Protein AF-A0A433C822-F1 (afdb_monomer_lite)

Structure (mmCIF, N/CA/C/O backbone):
data_AF-A0A433C822-F1
#
_entry.id   AF-A0A433C822-F1
#
loop_
_atom_site.group_PDB
_atom_site.id
_atom_site.type_symbol
_atom_site.label_atom_id
_atom_site.label_alt_id
_atom_site.label_comp_id
_atom_site.label_asym_id
_atom_site.label_entity_id
_atom_site.label_seq_id
_atom_site.pdbx_PDB_ins_code
_atom_site.Cartn_x
_atom_site.Cartn_y
_atom_site.Cartn_z
_atom_site.occupancy
_atom_site.B_iso_or_equiv
_atom_site.auth_seq_id
_atom_site.auth_comp_id
_atom_site.auth_asym_id
_atom_site.auth_atom_id
_atom_site.pdbx_PDB_model_num
ATOM 1 N N . MET A 1 1 ? 15.079 9.125 -37.299 1.00 33.25 1 MET A N 1
ATOM 2 C CA . MET A 1 1 ? 15.783 10.329 -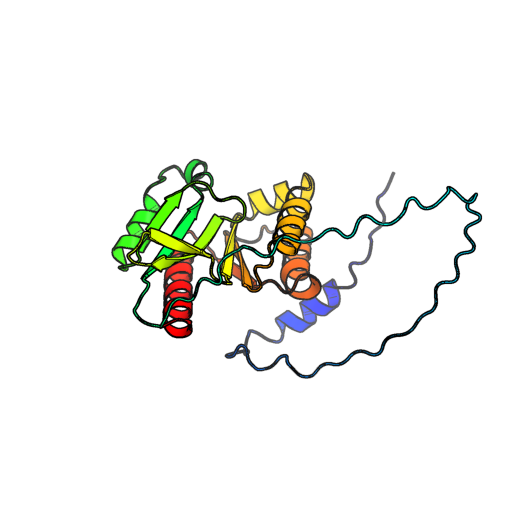36.799 1.00 33.25 1 MET A CA 1
ATOM 3 C C . MET A 1 1 ? 16.019 10.137 -35.309 1.00 33.25 1 MET A C 1
ATOM 5 O O . MET A 1 1 ? 15.069 9.854 -34.595 1.00 33.25 1 MET A O 1
ATOM 9 N N . GLY A 1 2 ? 17.289 10.097 -34.898 1.00 34.12 2 GLY A N 1
ATOM 10 C CA . GLY A 1 2 ? 17.740 9.472 -33.653 1.00 34.12 2 GLY A CA 1
ATOM 11 C C . GLY A 1 2 ? 17.438 10.249 -32.372 1.00 34.12 2 GLY A C 1
ATOM 12 O O . GLY A 1 2 ? 17.672 11.452 -32.289 1.00 34.12 2 GLY A O 1
ATOM 13 N N . TRP A 1 3 ? 17.007 9.518 -31.345 1.00 30.55 3 TRP A N 1
ATOM 14 C CA . TRP A 1 3 ? 17.042 9.976 -29.963 1.00 30.55 3 TRP A CA 1
ATOM 15 C C . TRP A 1 3 ? 18.468 9.806 -29.437 1.00 30.55 3 TRP A C 1
ATOM 17 O O . TRP A 1 3 ? 18.956 8.695 -29.242 1.00 30.55 3 TRP A O 1
ATOM 27 N N . ARG A 1 4 ? 19.168 10.934 -29.286 1.00 37.69 4 ARG A N 1
ATOM 28 C CA . ARG A 1 4 ? 20.487 11.018 -28.653 1.00 37.69 4 ARG A CA 1
ATOM 29 C C . ARG A 1 4 ? 20.417 10.460 -27.231 1.00 37.69 4 ARG A C 1
ATOM 31 O O . ARG A 1 4 ? 19.564 10.880 -26.454 1.00 37.69 4 ARG A O 1
ATOM 38 N N . ASN A 1 5 ? 21.374 9.588 -26.911 1.00 42.38 5 ASN A N 1
ATOM 39 C CA . ASN A 1 5 ? 21.763 9.174 -25.564 1.00 42.38 5 ASN A CA 1
ATOM 40 C C . ASN A 1 5 ? 21.785 10.377 -24.607 1.00 42.38 5 ASN A C 1
ATOM 42 O O . ASN A 1 5 ? 22.762 11.126 -24.568 1.00 42.38 5 ASN A O 1
ATOM 46 N N . GLN A 1 6 ? 20.720 10.557 -23.827 1.00 41.91 6 GLN A N 1
ATOM 47 C CA . GLN A 1 6 ? 20.775 11.390 -22.635 1.00 41.91 6 GLN A CA 1
ATOM 48 C C . GLN A 1 6 ? 21.463 10.554 -21.561 1.00 41.91 6 GLN A C 1
ATOM 50 O O . GLN A 1 6 ? 20.943 9.540 -21.100 1.00 41.91 6 GLN A O 1
ATOM 55 N N . HIS A 1 7 ? 22.695 10.937 -21.242 1.00 41.31 7 HIS A N 1
ATOM 56 C CA . HIS A 1 7 ? 23.472 10.337 -20.172 1.00 41.31 7 HIS A CA 1
ATOM 57 C C . HIS A 1 7 ? 22.702 10.556 -18.866 1.00 41.31 7 HIS A C 1
ATOM 59 O O . HIS A 1 7 ? 22.593 11.690 -18.406 1.00 41.31 7 HIS A O 1
ATOM 65 N N . ASN A 1 8 ? 22.104 9.497 -18.315 1.00 47.59 8 ASN A N 1
ATOM 66 C CA . ASN A 1 8 ? 21.356 9.577 -17.067 1.00 47.59 8 ASN A CA 1
ATOM 67 C C . ASN A 1 8 ? 22.357 9.876 -15.928 1.00 47.59 8 ASN A C 1
ATOM 69 O O . ASN A 1 8 ? 23.169 9.002 -15.598 1.00 47.59 8 ASN A O 1
ATOM 73 N N . PRO A 1 9 ? 22.327 11.078 -15.320 1.00 43.00 9 PRO A N 1
ATOM 74 C CA . PRO A 1 9 ? 23.318 11.493 -14.326 1.00 43.00 9 PRO A CA 1
ATOM 75 C C . PRO A 1 9 ? 23.271 10.644 -13.043 1.00 43.00 9 PRO A C 1
ATOM 77 O O . PRO A 1 9 ? 24.224 10.657 -12.264 1.00 43.00 9 PRO A O 1
ATOM 80 N N . TYR A 1 10 ? 22.216 9.845 -12.850 1.00 41.62 10 TYR A N 1
ATOM 81 C CA . TYR A 1 10 ? 22.017 8.992 -11.680 1.00 41.62 10 TYR A CA 1
ATOM 82 C C . TYR A 1 10 ? 22.595 7.572 -11.837 1.00 41.62 10 TYR A C 1
ATOM 84 O O . TYR A 1 10 ? 22.777 6.872 -10.841 1.00 41.62 10 TYR A O 1
ATOM 92 N N . GLN A 1 11 ? 22.996 7.144 -13.046 1.00 44.06 11 GLN A N 1
ATOM 93 C CA . GLN A 1 11 ? 23.616 5.819 -13.256 1.00 44.06 11 GLN A CA 1
ATOM 94 C C . GLN A 1 11 ? 24.931 5.642 -12.480 1.00 44.06 11 GLN A C 1
ATOM 96 O O . GLN A 1 11 ? 25.276 4.539 -12.049 1.00 44.06 11 GLN A O 1
ATOM 101 N N . LYS A 1 12 ? 25.675 6.735 -12.283 1.00 38.84 12 LYS A N 1
ATOM 102 C CA . LYS A 1 12 ? 26.936 6.727 -11.532 1.00 38.84 12 LYS A CA 1
ATOM 103 C C . LYS A 1 12 ? 26.697 6.616 -10.021 1.00 38.84 12 LYS A C 1
ATOM 105 O O . LYS A 1 12 ? 27.479 5.955 -9.343 1.00 38.84 12 LYS A O 1
ATOM 110 N N . ALA A 1 13 ? 25.596 7.188 -9.524 1.00 44.12 13 ALA A N 1
ATOM 111 C CA . ALA A 1 13 ? 25.164 7.049 -8.134 1.00 44.12 13 ALA A CA 1
ATOM 112 C C . ALA A 1 13 ? 24.744 5.602 -7.819 1.00 44.12 13 ALA A C 1
ATOM 114 O O . ALA A 1 13 ? 25.138 5.059 -6.789 1.00 44.12 13 ALA A O 1
ATOM 115 N N . TYR A 1 14 ? 24.065 4.928 -8.755 1.00 42.00 14 TYR A N 1
ATOM 116 C CA . TYR A 1 14 ? 23.639 3.532 -8.598 1.00 42.00 14 TYR A CA 1
ATOM 117 C C . TYR A 1 14 ? 24.810 2.547 -8.410 1.00 42.00 14 TYR A C 1
ATOM 119 O O . TYR A 1 14 ? 24.798 1.728 -7.492 1.00 42.00 14 TYR A O 1
ATOM 127 N N . LYS A 1 15 ? 25.887 2.669 -9.206 1.00 43.31 15 LYS A N 1
ATOM 128 C CA . LYS A 1 15 ? 27.106 1.849 -9.019 1.00 43.31 15 LYS A CA 1
ATOM 129 C C . LYS A 1 15 ? 27.814 2.108 -7.681 1.00 43.31 15 LYS A C 1
ATOM 131 O O . LYS A 1 15 ? 28.556 1.246 -7.217 1.00 43.31 15 LYS A O 1
ATOM 136 N N . GLY A 1 16 ? 27.615 3.286 -7.086 1.00 41.12 16 GLY A N 1
ATOM 137 C CA . GLY A 1 16 ? 28.103 3.615 -5.746 1.00 41.12 16 GLY A CA 1
ATOM 138 C C . GLY A 1 16 ? 27.258 2.983 -4.638 1.00 41.12 16 GLY A C 1
ATOM 139 O O . GLY A 1 16 ? 27.814 2.497 -3.661 1.00 41.12 16 GLY A O 1
ATOM 140 N N . LEU A 1 17 ? 25.936 2.924 -4.822 1.00 40.56 17 LEU A N 1
ATOM 141 C CA . LEU A 1 17 ? 24.980 2.374 -3.854 1.00 40.56 17 LEU A CA 1
ATOM 142 C C . LEU A 1 17 ? 24.996 0.839 -3.792 1.00 40.56 17 LEU A C 1
ATOM 144 O O . LEU A 1 17 ? 24.860 0.279 -2.712 1.00 40.56 17 LEU A O 1
ATOM 148 N N . LEU A 1 18 ? 25.291 0.152 -4.902 1.00 40.69 18 LEU A N 1
ATOM 149 C CA . LEU A 1 18 ? 25.533 -1.303 -4.912 1.00 40.69 18 LEU A CA 1
ATOM 150 C C . LEU A 1 18 ? 26.725 -1.744 -4.035 1.00 40.69 18 LEU A C 1
ATOM 152 O O . LEU A 1 18 ? 26.861 -2.931 -3.751 1.00 40.69 18 LEU A O 1
ATOM 156 N N . LYS A 1 19 ? 27.592 -0.814 -3.604 1.00 34.72 19 LYS A N 1
ATOM 157 C CA . LYS A 1 19 ? 28.696 -1.097 -2.668 1.00 34.72 19 LYS A CA 1
ATOM 158 C C . LYS A 1 19 ? 28.286 -1.045 -1.192 1.00 34.72 19 LYS A C 1
ATOM 160 O O . LYS A 1 19 ? 29.086 -1.440 -0.350 1.00 34.72 19 LYS A O 1
ATOM 165 N N . TYR A 1 20 ? 27.075 -0.584 -0.882 1.00 33.91 20 TYR A N 1
ATOM 166 C CA . TYR A 1 20 ? 26.555 -0.487 0.480 1.00 33.91 20 TYR A CA 1
ATOM 167 C C . TYR A 1 20 ? 25.206 -1.207 0.564 1.00 33.91 20 TYR A C 1
ATOM 169 O O . TYR A 1 20 ? 24.159 -0.566 0.469 1.00 33.91 20 TYR A O 1
ATOM 177 N N . PRO A 1 21 ? 25.198 -2.542 0.720 1.00 33.56 21 PRO A N 1
ATOM 178 C CA . PRO A 1 21 ? 23.972 -3.237 1.075 1.00 33.56 21 PRO A CA 1
ATOM 179 C C . PRO A 1 21 ? 23.516 -2.735 2.453 1.00 33.56 21 PRO A C 1
ATOM 181 O O . PRO A 1 21 ? 24.250 -2.851 3.429 1.00 33.56 21 PRO A O 1
ATOM 184 N N . ASN A 1 22 ? 22.335 -2.113 2.474 1.00 45.12 22 ASN A N 1
ATOM 185 C CA . ASN A 1 22 ? 21.469 -1.796 3.613 1.00 45.12 22 ASN A CA 1
ATOM 186 C C . ASN A 1 22 ? 22.084 -1.922 5.016 1.00 45.12 22 ASN A C 1
ATOM 188 O O . ASN A 1 22 ? 22.213 -3.019 5.553 1.00 45.12 22 ASN A O 1
ATOM 192 N N . ASN A 1 23 ? 22.308 -0.782 5.670 1.00 35.66 23 ASN A N 1
ATOM 193 C CA . ASN A 1 23 ? 22.295 -0.732 7.129 1.00 35.66 23 ASN A CA 1
ATOM 194 C C . ASN A 1 23 ? 21.714 0.613 7.585 1.00 35.66 23 ASN A C 1
ATOM 196 O O . ASN A 1 23 ? 22.442 1.539 7.928 1.00 35.66 23 ASN A O 1
ATOM 200 N N . ILE A 1 24 ? 20.389 0.740 7.508 1.00 40.62 24 ILE A N 1
ATOM 201 C CA . ILE A 1 24 ? 19.650 1.861 8.098 1.00 40.62 24 ILE A CA 1
ATOM 202 C C . ILE A 1 24 ? 18.499 1.233 8.886 1.00 40.62 24 ILE A C 1
ATOM 204 O O . ILE A 1 24 ? 17.457 0.900 8.332 1.00 40.62 24 ILE A O 1
ATOM 208 N N . ASN A 1 25 ? 18.743 0.968 10.171 1.00 33.84 25 ASN A N 1
ATOM 209 C CA . ASN A 1 25 ? 17.845 0.219 11.062 1.00 33.84 25 ASN A CA 1
ATOM 210 C C . ASN A 1 25 ? 16.882 1.123 11.860 1.00 33.84 25 ASN A C 1
ATOM 212 O O . ASN A 1 25 ? 16.367 0.698 12.891 1.00 33.84 25 ASN A O 1
ATOM 216 N N . SER A 1 26 ? 16.649 2.376 11.451 1.00 39.03 26 SER A N 1
ATOM 217 C CA . SER A 1 26 ? 15.787 3.299 12.204 1.00 39.03 26 SER A CA 1
ATOM 218 C C . SER A 1 26 ? 15.364 4.529 11.392 1.00 39.03 26 SER A C 1
ATOM 220 O O . SER A 1 26 ? 16.169 5.119 10.676 1.00 39.03 26 SER A O 1
ATOM 222 N N . LEU A 1 27 ? 14.107 4.954 11.566 1.00 39.94 27 LEU A N 1
ATOM 223 C CA . LEU A 1 27 ? 13.483 6.151 10.972 1.00 39.94 27 LEU A CA 1
ATOM 224 C C . LEU A 1 27 ? 14.052 7.492 11.494 1.00 39.94 27 LEU A C 1
ATOM 226 O O . LEU A 1 27 ? 13.625 8.556 11.047 1.00 39.94 27 LEU A O 1
ATOM 230 N N . ASN A 1 28 ? 15.002 7.478 12.434 1.00 36.88 28 ASN A N 1
ATOM 231 C CA . ASN A 1 28 ? 15.431 8.687 13.149 1.00 36.88 28 ASN A CA 1
ATOM 232 C C . ASN A 1 28 ? 16.630 9.443 12.537 1.00 36.88 28 ASN A C 1
ATOM 234 O O . ASN A 1 28 ? 16.898 10.567 12.961 1.00 36.88 28 ASN A O 1
ATOM 238 N N . ASP A 1 29 ? 17.317 8.910 11.523 1.00 36.47 29 ASP A N 1
ATOM 239 C CA . ASP A 1 29 ? 18.647 9.420 11.130 1.00 36.47 29 ASP A CA 1
ATOM 240 C C . ASP A 1 29 ? 18.664 10.546 10.068 1.00 36.47 29 ASP A C 1
ATOM 242 O O . ASP A 1 29 ? 19.733 11.002 9.666 1.00 36.47 29 ASP A O 1
ATOM 246 N N . VAL A 1 30 ? 17.514 11.064 9.613 1.00 41.91 30 VAL A N 1
ATOM 247 C CA . VAL A 1 30 ? 17.455 11.996 8.453 1.00 41.91 30 VAL A CA 1
ATOM 248 C C . VAL A 1 30 ? 17.313 13.483 8.841 1.00 41.91 30 VAL A C 1
ATOM 250 O O . VAL A 1 30 ? 17.251 14.357 7.980 1.00 41.91 30 VAL A O 1
ATOM 253 N N . LYS A 1 31 ? 17.297 13.839 10.131 1.00 35.06 31 LYS A N 1
ATOM 254 C CA . LYS A 1 31 ? 16.922 15.207 10.554 1.00 35.06 31 LYS A CA 1
ATOM 255 C C . LYS A 1 31 ? 17.959 16.323 10.324 1.00 35.06 31 LYS A C 1
ATOM 257 O O . LYS A 1 31 ? 17.622 17.472 10.576 1.00 35.06 31 LYS A O 1
ATOM 262 N N . ASN A 1 32 ? 19.165 16.056 9.811 1.00 32.50 32 ASN A N 1
ATOM 263 C CA . ASN A 1 32 ? 20.237 17.068 9.769 1.00 32.50 32 ASN A CA 1
ATOM 264 C C . ASN A 1 32 ? 20.918 17.241 8.399 1.00 32.50 32 ASN A C 1
ATOM 266 O O . ASN A 1 32 ? 22.134 17.087 8.291 1.00 32.50 32 ASN A O 1
ATOM 270 N N . VAL A 1 33 ? 20.174 17.622 7.354 1.00 32.09 33 VAL A N 1
ATOM 271 C CA . VAL A 1 33 ? 20.788 18.168 6.126 1.00 32.09 33 VAL A CA 1
ATOM 272 C C . VAL A 1 33 ? 20.042 19.420 5.664 1.00 32.09 33 VAL A C 1
ATOM 274 O O . VAL A 1 33 ? 18.974 19.346 5.061 1.00 32.09 33 VAL A O 1
ATOM 277 N N . THR A 1 34 ? 20.630 20.585 5.934 1.00 31.17 34 THR A N 1
ATOM 278 C CA . THR A 1 34 ? 20.170 21.892 5.443 1.00 31.17 34 THR A CA 1
ATOM 279 C C . THR A 1 34 ? 20.858 22.205 4.114 1.00 31.17 34 THR A C 1
ATOM 281 O O . THR A 1 34 ? 22.083 22.137 4.032 1.00 31.17 34 THR A O 1
ATOM 284 N N . VAL A 1 35 ? 20.100 22.593 3.084 1.00 34.03 35 VAL A N 1
ATOM 285 C CA . VAL A 1 35 ? 20.646 23.123 1.818 1.00 34.03 35 VAL A CA 1
ATOM 286 C C . VAL A 1 35 ? 20.279 24.602 1.640 1.00 34.03 35 VAL A C 1
ATOM 288 O O . VAL A 1 35 ? 19.131 24.973 1.884 1.00 34.03 35 VAL A O 1
ATOM 291 N N . PRO A 1 36 ? 21.231 25.461 1.227 1.00 28.55 36 PRO A N 1
ATOM 292 C CA . PRO A 1 36 ? 21.026 26.901 1.131 1.00 28.55 36 PRO A CA 1
ATOM 293 C C . PRO A 1 36 ? 20.273 27.294 -0.147 1.00 28.55 36 PRO A C 1
ATOM 295 O O . PRO A 1 36 ? 20.563 26.817 -1.244 1.00 28.55 36 PRO A O 1
ATOM 298 N N . SER A 1 37 ? 19.327 28.219 -0.002 1.00 34.06 37 SER A N 1
ATOM 299 C CA . SER A 1 37 ? 18.586 28.850 -1.094 1.00 34.06 37 SER A CA 1
ATOM 300 C C . SER A 1 37 ? 19.383 29.997 -1.718 1.00 34.06 37 SER A C 1
ATOM 302 O O . SER A 1 37 ? 19.786 30.904 -0.993 1.00 34.06 37 SER A O 1
ATOM 304 N N . THR A 1 38 ? 19.546 30.022 -3.043 1.00 33.00 38 THR A N 1
ATOM 305 C CA . THR A 1 38 ? 19.503 31.254 -3.866 1.00 33.00 38 THR A CA 1
ATOM 306 C C . THR A 1 38 ? 19.711 30.935 -5.344 1.00 33.00 38 THR A C 1
ATOM 308 O O . THR A 1 38 ? 20.713 30.330 -5.692 1.00 33.00 38 THR A O 1
ATOM 311 N N . LEU A 1 39 ? 18.812 31.419 -6.210 1.00 27.80 39 LEU A N 1
ATOM 312 C CA . LEU A 1 39 ? 19.132 32.132 -7.458 1.00 27.80 39 LEU A CA 1
ATOM 313 C C . LEU A 1 39 ? 17.896 32.966 -7.882 1.00 27.80 39 LEU A C 1
ATOM 315 O O . LEU A 1 39 ? 16.773 32.472 -7.767 1.00 27.80 39 LEU A O 1
ATOM 319 N N . PRO A 1 40 ? 18.058 34.221 -8.351 1.00 33.72 40 PRO A N 1
ATOM 320 C CA . PRO A 1 40 ? 16.942 35.118 -8.645 1.00 33.72 40 PRO A CA 1
ATOM 321 C C . PRO A 1 40 ? 16.450 34.960 -10.091 1.00 33.72 40 PRO A C 1
ATOM 323 O O . PRO A 1 40 ? 17.245 34.921 -11.029 1.00 33.72 40 PRO A O 1
ATOM 326 N N . ILE A 1 41 ? 15.130 34.945 -10.296 1.00 32.78 41 ILE A N 1
ATOM 327 C CA . ILE A 1 41 ? 14.517 34.992 -11.631 1.00 32.78 41 ILE A CA 1
ATOM 328 C C . ILE A 1 41 ? 13.765 36.319 -11.770 1.00 32.78 41 ILE A C 1
ATOM 330 O O . ILE A 1 41 ? 12.674 36.485 -11.235 1.00 32.78 41 ILE A O 1
ATOM 334 N N . GLN A 1 42 ? 14.333 37.265 -12.523 1.00 35.03 42 GLN A N 1
ATOM 335 C CA . GLN A 1 42 ? 13.587 38.417 -13.035 1.00 35.03 42 GLN A CA 1
ATOM 336 C C . GLN A 1 42 ? 12.907 38.035 -14.353 1.00 35.03 42 GLN A C 1
ATOM 338 O O . GLN A 1 42 ? 13.567 37.829 -15.372 1.00 35.03 42 GLN A O 1
ATOM 343 N N . ARG A 1 43 ? 11.572 37.997 -14.361 1.00 33.16 43 ARG A N 1
ATOM 344 C CA . ARG A 1 43 ? 10.767 38.008 -15.588 1.00 33.16 43 ARG A CA 1
ATOM 345 C C . ARG A 1 43 ? 9.935 39.283 -15.623 1.00 33.16 43 ARG A C 1
ATOM 347 O O . ARG A 1 43 ? 9.084 39.503 -14.772 1.00 33.16 43 ARG A O 1
ATOM 354 N N . LYS A 1 44 ? 10.179 40.123 -16.631 1.00 37.91 44 LYS A N 1
ATOM 355 C CA . LYS A 1 44 ? 9.294 41.239 -16.981 1.00 37.91 44 LYS A CA 1
ATOM 356 C C . LYS A 1 44 ? 8.068 40.670 -17.698 1.00 37.91 44 LYS A C 1
ATOM 358 O O . LYS A 1 44 ? 8.189 40.225 -18.837 1.00 37.91 44 LYS A O 1
ATOM 363 N N . SER A 1 45 ? 6.902 40.710 -17.062 1.00 37.78 45 SER A N 1
ATOM 364 C CA . SER A 1 45 ? 5.612 40.444 -17.707 1.00 37.78 45 SER A CA 1
ATOM 365 C C . SER A 1 45 ? 4.773 41.716 -17.732 1.00 37.78 45 SER A C 1
ATOM 367 O O . SER A 1 45 ? 4.488 42.327 -16.708 1.00 37.78 45 SER A O 1
ATOM 369 N N . ARG A 1 46 ? 4.402 42.124 -18.943 1.00 41.91 46 ARG A N 1
ATOM 370 C CA . ARG A 1 46 ? 3.549 43.272 -19.237 1.00 41.91 46 ARG A CA 1
ATOM 371 C C . ARG A 1 46 ? 2.103 42.769 -19.238 1.00 41.91 46 ARG A C 1
ATOM 373 O O . ARG A 1 46 ? 1.676 42.179 -20.225 1.00 41.91 46 ARG A O 1
ATOM 380 N N . THR A 1 47 ? 1.366 42.959 -18.147 1.00 37.91 47 THR A N 1
ATOM 381 C CA . THR A 1 47 ? -0.052 42.571 -18.041 1.00 37.91 47 THR A CA 1
ATOM 382 C C . THR A 1 47 ? -0.935 43.805 -17.898 1.00 37.91 47 THR A C 1
ATOM 384 O O . THR A 1 47 ? -0.672 44.692 -17.091 1.00 37.91 47 THR A O 1
ATOM 387 N N . LYS A 1 48 ? -1.973 43.881 -18.738 1.00 41.81 48 LYS A N 1
ATOM 388 C CA . LYS A 1 48 ? -3.022 44.904 -18.670 1.00 41.81 48 LYS A CA 1
ATOM 389 C C . LYS A 1 48 ? -3.793 44.711 -17.361 1.00 41.81 48 LYS A C 1
ATOM 391 O O . LYS A 1 48 ? -4.145 43.582 -17.031 1.00 41.81 48 LYS A O 1
ATOM 396 N N . HIS A 1 49 ? -4.025 45.796 -16.629 1.00 40.25 49 HIS A N 1
ATOM 397 C CA . HIS A 1 49 ? -4.721 45.779 -15.345 1.00 40.25 49 HIS A CA 1
ATOM 398 C C . HIS A 1 49 ? -6.184 45.367 -15.567 1.00 40.25 49 HIS A C 1
ATOM 400 O O . HIS A 1 49 ? -6.972 46.132 -16.120 1.00 40.25 49 HIS A O 1
ATOM 406 N N . VAL A 1 50 ? -6.538 44.145 -15.174 1.00 44.69 50 VAL A N 1
ATOM 407 C CA . VAL A 1 50 ? -7.936 43.764 -14.940 1.00 44.69 50 VAL A CA 1
ATOM 408 C C . VAL A 1 50 ? -8.284 44.269 -13.534 1.00 44.69 50 VAL A C 1
ATOM 410 O O . VAL A 1 50 ? -7.431 44.154 -12.646 1.00 44.69 50 VAL A O 1
ATOM 413 N N . PRO A 1 51 ? -9.456 44.887 -13.305 1.00 43.41 51 PRO A N 1
ATOM 414 C CA . PRO A 1 51 ? -9.881 45.258 -11.961 1.00 43.41 51 PRO A CA 1
ATOM 415 C C . PRO A 1 51 ? -9.939 44.002 -11.092 1.00 43.41 51 PRO A C 1
ATOM 417 O O . PRO A 1 51 ? -10.650 43.051 -11.416 1.00 43.41 51 PRO A O 1
ATOM 420 N N . ILE A 1 52 ? -9.153 43.992 -10.018 1.00 47.56 52 ILE A N 1
ATOM 421 C CA . ILE A 1 52 ? -9.183 42.946 -9.000 1.00 47.56 52 ILE A CA 1
ATOM 422 C C . ILE A 1 52 ? -10.545 43.091 -8.319 1.00 47.56 52 ILE A C 1
ATOM 424 O O . ILE A 1 52 ? -10.803 44.103 -7.667 1.00 47.56 52 ILE A O 1
ATOM 428 N N . GLN A 1 53 ? -11.453 42.139 -8.546 1.00 50.59 53 GLN A N 1
ATOM 429 C CA . GLN A 1 53 ? -12.656 42.049 -7.722 1.00 50.59 53 GLN A CA 1
ATOM 430 C C . GLN A 1 53 ? -12.217 41.808 -6.274 1.00 50.59 53 GLN A C 1
ATOM 432 O O . GLN A 1 53 ? -11.205 41.128 -6.084 1.00 50.59 53 GLN A O 1
ATOM 437 N N . PRO A 1 54 ? -12.915 42.371 -5.269 1.00 49.38 54 PRO A N 1
ATOM 438 C CA . PRO A 1 54 ? -12.559 42.133 -3.878 1.00 49.38 54 PRO A CA 1
ATOM 439 C C . PRO A 1 54 ? -12.471 40.626 -3.655 1.00 49.38 54 PRO A C 1
ATOM 441 O O . PRO A 1 54 ? -13.402 39.896 -4.001 1.00 49.38 54 PRO A O 1
ATOM 444 N N . GLU A 1 55 ? -11.324 40.172 -3.149 1.00 54.31 55 GLU A N 1
ATOM 445 C CA . GLU A 1 55 ? -11.143 38.797 -2.708 1.00 54.31 55 GLU A CA 1
ATOM 446 C C . GLU A 1 55 ? -12.261 38.519 -1.708 1.00 54.31 55 GLU A C 1
ATOM 448 O O . GLU A 1 55 ? -12.272 39.069 -0.609 1.00 54.31 55 GLU A O 1
ATOM 453 N N . ILE A 1 56 ? -13.256 37.731 -2.120 1.00 47.78 56 ILE A N 1
ATOM 454 C CA . ILE A 1 56 ? -14.209 37.159 -1.181 1.00 47.78 56 ILE A CA 1
ATOM 455 C C . ILE A 1 56 ? -13.333 36.331 -0.244 1.00 47.78 56 ILE A C 1
ATOM 457 O O . ILE A 1 56 ? -12.668 35.411 -0.736 1.00 47.78 56 ILE A O 1
ATOM 461 N N . PRO A 1 57 ? -13.266 36.648 1.062 1.00 45.69 57 PRO A N 1
ATOM 462 C CA . PRO A 1 57 ? -12.591 35.776 1.997 1.00 45.69 57 PRO A CA 1
ATOM 463 C C . PRO A 1 57 ? -13.264 34.421 1.847 1.00 45.69 57 PRO A C 1
ATOM 465 O O . PRO A 1 57 ? -14.470 34.293 2.067 1.00 45.69 57 PRO A O 1
ATOM 468 N N . ILE A 1 58 ? -12.512 33.421 1.396 1.00 47.69 58 ILE A N 1
ATOM 469 C CA . ILE A 1 58 ? -12.962 32.044 1.512 1.00 47.69 58 ILE A CA 1
ATOM 470 C C . ILE A 1 58 ? -12.934 31.784 3.015 1.00 47.69 58 ILE A C 1
ATOM 472 O O . ILE A 1 58 ? -11.906 31.400 3.571 1.00 47.69 58 ILE A O 1
ATOM 476 N N . GLU A 1 59 ? -14.040 32.082 3.694 1.00 47.84 59 GLU A N 1
ATOM 477 C CA . GLU A 1 59 ? -14.292 31.566 5.027 1.00 47.84 59 GLU A CA 1
ATOM 478 C C . GLU A 1 59 ? -14.362 30.050 4.867 1.00 47.84 59 GLU A C 1
ATOM 480 O O . GLU A 1 59 ? -15.384 29.480 4.478 1.00 47.84 59 GLU A O 1
ATOM 485 N N . PHE A 1 60 ? -13.233 29.382 5.105 1.00 50.59 60 PHE A N 1
ATOM 486 C CA . PHE A 1 60 ? -13.249 27.964 5.403 1.00 50.59 60 PHE A CA 1
ATOM 487 C C . PHE A 1 60 ? -14.101 27.824 6.656 1.00 50.59 60 PHE A C 1
ATOM 489 O O . PHE A 1 60 ? -13.650 28.114 7.762 1.00 50.59 60 PHE A O 1
ATOM 496 N N . ASN A 1 61 ? -15.360 27.436 6.472 1.00 49.72 61 ASN A N 1
ATOM 497 C CA . ASN A 1 61 ? -16.214 27.051 7.574 1.00 49.72 61 ASN A CA 1
ATOM 498 C C . ASN A 1 61 ? -15.600 25.786 8.193 1.00 49.72 61 ASN A C 1
ATOM 500 O O . ASN A 1 61 ? -15.865 24.668 7.759 1.00 49.72 61 ASN A O 1
ATOM 504 N N . LEU A 1 62 ? -14.719 25.992 9.173 1.00 56.94 62 LEU A N 1
ATOM 505 C CA . LEU A 1 62 ? -13.971 24.990 9.935 1.00 56.94 62 LEU A CA 1
ATOM 506 C C . LEU A 1 62 ? -14.870 24.183 10.884 1.00 56.94 62 LEU A C 1
ATOM 508 O O . LEU A 1 62 ? -14.377 23.584 11.832 1.00 56.94 62 LEU A O 1
ATOM 512 N N . ALA A 1 63 ? -16.179 24.118 10.637 1.00 62.59 63 ALA A N 1
ATOM 513 C CA . ALA A 1 63 ? -17.123 23.298 11.393 1.00 62.59 63 ALA A CA 1
ATOM 514 C C . ALA A 1 63 ? -16.930 21.784 11.156 1.00 62.59 63 ALA A C 1
ATOM 516 O O . ALA A 1 63 ? -17.883 21.012 11.236 1.00 62.59 63 ALA A O 1
ATOM 517 N N . ILE A 1 64 ? -15.707 21.346 10.845 1.00 65.06 64 ILE A N 1
ATOM 518 C CA . ILE A 1 64 ? -15.321 19.947 10.951 1.00 65.06 64 ILE A CA 1
ATOM 519 C C . ILE A 1 64 ? -15.020 19.727 12.437 1.00 65.06 64 ILE A C 1
ATOM 521 O O . ILE A 1 64 ? -14.069 20.324 12.949 1.00 65.06 64 ILE A O 1
ATOM 525 N N . PRO A 1 65 ? -15.833 18.936 13.159 1.00 77.50 65 PRO A N 1
ATOM 526 C CA . PRO A 1 65 ? -15.536 18.625 14.547 1.00 77.50 65 PRO A CA 1
ATOM 527 C C . PRO A 1 65 ? -14.162 17.959 14.622 1.00 77.50 65 PRO A C 1
ATOM 529 O O . PRO A 1 65 ? -13.837 17.099 13.802 1.00 77.50 65 PRO A O 1
ATOM 532 N N . ILE A 1 66 ? -13.351 18.366 15.598 1.00 81.50 66 ILE A N 1
ATOM 533 C CA . ILE A 1 66 ? -12.100 17.669 15.889 1.00 81.50 66 ILE A CA 1
ATOM 534 C C . ILE A 1 66 ? -12.485 16.281 16.397 1.00 81.50 66 ILE A C 1
ATOM 536 O O . ILE A 1 66 ? -13.174 16.158 17.409 1.00 81.50 66 ILE A O 1
ATOM 540 N N . ILE A 1 67 ? -12.074 15.253 15.660 1.00 85.88 67 ILE A N 1
ATOM 541 C CA . ILE A 1 67 ? -12.242 13.857 16.049 1.00 85.88 67 ILE A CA 1
ATOM 542 C C . ILE A 1 67 ? -10.934 13.422 16.699 1.00 85.88 67 ILE A C 1
ATOM 544 O O . ILE A 1 67 ? -9.874 13.509 16.080 1.00 85.88 67 ILE A O 1
ATOM 548 N N . GLU A 1 68 ? -11.017 12.959 17.939 1.00 86.94 68 GLU A N 1
ATOM 549 C CA . GLU A 1 68 ? -9.881 12.465 18.708 1.00 86.94 68 GLU A CA 1
ATOM 550 C C . GLU A 1 68 ? -10.187 11.045 19.179 1.00 86.94 68 GLU A C 1
ATOM 552 O O . GLU A 1 68 ? -11.251 10.791 19.743 1.00 86.94 68 GLU A O 1
ATOM 557 N N . PHE A 1 69 ? -9.266 10.118 18.919 1.00 90.44 69 PHE A N 1
ATOM 558 C CA . PHE A 1 69 ? -9.342 8.743 19.404 1.00 90.44 69 PHE A CA 1
ATOM 559 C C . PHE A 1 69 ? -8.210 8.509 20.401 1.00 90.44 69 PHE A C 1
ATOM 561 O O . PHE A 1 69 ? -7.044 8.728 20.064 1.00 90.44 69 PHE A O 1
ATOM 568 N N . ASN A 1 70 ? -8.529 8.025 21.604 1.00 88.62 70 ASN A N 1
ATOM 569 C CA . ASN A 1 70 ? -7.494 7.647 22.563 1.00 88.62 70 ASN A CA 1
ATOM 570 C C . ASN A 1 70 ? -6.967 6.237 22.261 1.00 88.62 70 ASN A C 1
ATOM 572 O O . ASN A 1 70 ? -7.696 5.405 21.705 1.00 88.62 70 ASN A O 1
ATOM 576 N N . PRO A 1 71 ? -5.720 5.921 22.656 1.00 86.00 71 PRO A N 1
ATOM 577 C CA . PRO A 1 71 ? -5.210 4.557 22.590 1.00 86.00 71 PRO A CA 1
ATOM 578 C C . PRO A 1 71 ? -6.159 3.576 23.291 1.00 86.00 71 PRO A C 1
ATOM 580 O O . PRO A 1 71 ? -6.481 3.738 24.465 1.00 86.00 71 PRO A O 1
ATOM 583 N N . GLY A 1 72 ? -6.600 2.550 22.561 1.00 85.69 72 GLY A N 1
ATOM 584 C CA . GLY A 1 72 ? -7.536 1.533 23.054 1.00 85.69 72 GLY A CA 1
ATOM 585 C C . GLY A 1 72 ? -8.997 1.735 22.640 1.00 85.69 72 GLY A C 1
ATOM 586 O O . GLY A 1 72 ? -9.731 0.750 22.612 1.00 85.69 72 GLY A O 1
ATOM 587 N N . ASP A 1 73 ? -9.397 2.942 22.228 1.00 90.38 73 ASP A N 1
ATOM 588 C CA . ASP A 1 73 ? -10.782 3.231 21.811 1.00 90.38 73 ASP A CA 1
ATOM 589 C C . ASP A 1 73 ? -11.075 2.784 20.365 1.00 90.38 73 ASP A C 1
ATOM 591 O O . ASP A 1 73 ? -12.223 2.760 19.914 1.00 90.38 73 ASP A O 1
ATOM 595 N N . PHE A 1 74 ? -10.031 2.425 19.617 1.00 94.69 74 PHE A N 1
ATOM 596 C CA . PHE A 1 74 ? -10.120 2.068 18.208 1.00 94.69 74 PHE A CA 1
ATOM 597 C C . PHE A 1 74 ? -9.368 0.781 17.869 1.00 94.69 74 PHE A C 1
ATOM 599 O O . PHE A 1 74 ? -8.387 0.373 18.504 1.00 94.69 74 PHE A O 1
ATOM 606 N N . GLU A 1 75 ? -9.808 0.163 16.782 1.00 95.12 75 GLU A N 1
ATOM 607 C CA . GLU A 1 75 ? -9.138 -0.959 16.146 1.00 95.12 75 GLU A CA 1
ATOM 608 C C . GLU A 1 75 ? -8.456 -0.499 14.863 1.00 95.12 75 GLU A C 1
ATOM 610 O O . GLU A 1 75 ? -8.972 0.354 14.141 1.00 95.12 75 GLU A O 1
ATOM 615 N N . ILE A 1 76 ? -7.290 -1.071 14.567 1.00 96.31 76 ILE A N 1
ATOM 616 C CA . ILE A 1 76 ? -6.628 -0.827 13.289 1.00 96.31 76 ILE A CA 1
ATOM 617 C C . ILE A 1 76 ? -7.165 -1.842 12.292 1.00 96.31 76 ILE A C 1
ATOM 619 O O . ILE A 1 76 ? -7.072 -3.048 12.515 1.00 96.31 76 ILE A O 1
ATOM 623 N N . VAL A 1 77 ? -7.733 -1.339 11.201 1.00 97.44 77 VAL A N 1
ATOM 624 C CA . VAL A 1 77 ? -8.300 -2.151 10.125 1.00 97.44 77 VAL A CA 1
ATOM 625 C C . VAL A 1 77 ? -7.519 -1.880 8.848 1.00 97.44 77 VAL A C 1
ATOM 627 O O . VAL A 1 77 ? -7.311 -0.729 8.459 1.00 97.44 77 VAL A O 1
ATOM 630 N N . LEU A 1 78 ? -7.093 -2.951 8.183 1.00 97.38 78 LEU A N 1
ATOM 631 C CA . LEU A 1 78 ? -6.432 -2.889 6.887 1.00 97.38 78 LEU A CA 1
ATOM 632 C C . LEU A 1 78 ? -7.500 -2.880 5.789 1.00 97.38 78 LEU A C 1
ATOM 634 O O . LEU A 1 78 ? -8.335 -3.785 5.707 1.00 97.38 78 LEU A O 1
ATOM 638 N N . ILE A 1 79 ? -7.484 -1.854 4.942 1.00 97.12 79 ILE A N 1
ATOM 639 C CA . ILE A 1 79 ? -8.407 -1.715 3.817 1.00 97.12 79 ILE A CA 1
ATOM 640 C C . ILE A 1 79 ? -7.690 -2.076 2.520 1.00 97.12 79 ILE A C 1
ATOM 642 O O . ILE A 1 79 ? -6.689 -1.449 2.189 1.00 97.12 79 ILE A O 1
ATOM 646 N N . LEU A 1 80 ? -8.226 -3.047 1.781 1.00 94.94 80 LEU A N 1
ATOM 647 C CA . LEU A 1 80 ? -7.739 -3.448 0.457 1.00 94.94 80 LEU A CA 1
ATOM 648 C C . LEU A 1 80 ? -8.645 -2.898 -0.648 1.00 94.94 80 LEU A C 1
ATOM 650 O O . LEU A 1 80 ? -9.870 -3.061 -0.566 1.00 94.94 80 LEU A O 1
ATOM 654 N N . ASP A 1 81 ? -8.049 -2.296 -1.684 1.00 93.19 81 ASP A N 1
ATOM 655 C CA . ASP A 1 81 ? -8.783 -1.860 -2.874 1.00 93.19 81 ASP A CA 1
ATOM 656 C C . ASP A 1 81 ? -9.293 -3.054 -3.678 1.00 93.19 81 ASP A C 1
ATOM 658 O O . ASP A 1 81 ? -8.541 -3.931 -4.090 1.00 93.19 81 ASP A O 1
ATOM 662 N N . ASN A 1 82 ? -10.589 -3.044 -3.975 1.00 84.94 82 ASN A N 1
ATOM 663 C CA . ASN A 1 82 ? -11.258 -4.149 -4.650 1.00 84.94 82 ASN A CA 1
ATOM 664 C C . ASN A 1 82 ? -10.904 -4.329 -6.143 1.00 84.94 82 ASN A C 1
ATOM 666 O O . ASN A 1 82 ? -11.353 -5.309 -6.742 1.00 84.94 82 ASN A O 1
ATOM 670 N N . ARG A 1 83 ? -10.144 -3.420 -6.775 1.00 78.56 83 ARG A N 1
ATOM 671 C CA . ARG A 1 83 ? -9.749 -3.524 -8.196 1.00 78.56 83 ARG A CA 1
ATOM 672 C C . ARG A 1 83 ? -8.456 -4.298 -8.396 1.00 78.56 83 ARG A C 1
ATOM 674 O O . ARG A 1 83 ? -8.300 -4.917 -9.449 1.00 78.56 83 ARG A O 1
ATOM 681 N N . GLU A 1 84 ? -7.591 -4.350 -7.386 1.00 64.75 84 GLU A N 1
ATOM 682 C CA . GLU A 1 84 ? -6.358 -5.152 -7.415 1.00 64.75 84 GLU A CA 1
ATOM 683 C C . GLU A 1 84 ? -6.652 -6.662 -7.593 1.00 64.75 84 GLU A C 1
ATOM 685 O O . GLU A 1 84 ? -5.854 -7.457 -8.088 1.00 64.75 84 GLU A O 1
ATOM 690 N N . HIS A 1 85 ? -7.892 -7.047 -7.293 1.00 61.19 85 HIS A N 1
ATOM 691 C CA . HIS A 1 85 ? -8.418 -8.403 -7.217 1.00 61.19 85 HIS A CA 1
ATOM 692 C C . HIS A 1 85 ? -8.606 -9.081 -8.582 1.00 61.19 85 HIS A C 1
ATOM 694 O O . HIS A 1 85 ? -8.687 -10.308 -8.657 1.00 61.19 85 HIS A O 1
ATOM 700 N N . ILE A 1 86 ? -8.702 -8.307 -9.668 1.00 51.12 86 ILE A N 1
ATOM 701 C CA . ILE A 1 86 ? -9.109 -8.827 -10.985 1.00 51.12 86 ILE A CA 1
ATOM 702 C C . ILE A 1 86 ? -7.923 -9.458 -11.738 1.00 51.12 86 ILE A C 1
ATOM 704 O O . ILE A 1 86 ? -8.124 -10.296 -12.614 1.00 51.12 86 ILE A O 1
ATOM 708 N N . LYS A 1 87 ? -6.677 -9.124 -11.379 1.00 53.09 87 LYS A N 1
ATOM 709 C CA . LYS A 1 87 ? -5.489 -9.535 -12.147 1.00 53.09 87 LYS A CA 1
ATOM 710 C C . LYS A 1 87 ? -4.908 -10.906 -11.773 1.00 53.09 87 LYS A C 1
ATOM 712 O O . LYS A 1 87 ? -4.232 -11.504 -12.603 1.00 53.09 87 LYS A O 1
ATOM 717 N N . HIS A 1 88 ? -5.180 -11.428 -10.571 1.00 54.88 88 HIS A N 1
ATOM 718 C CA . HIS A 1 88 ? -4.533 -12.650 -10.049 1.00 54.88 88 HIS A CA 1
ATOM 719 C C . HIS A 1 88 ? -5.467 -13.858 -9.832 1.00 54.88 88 HIS A C 1
ATOM 721 O O . HIS A 1 88 ? -5.054 -14.864 -9.262 1.00 54.88 88 HIS A O 1
ATOM 727 N N . GLY A 1 89 ? -6.717 -13.799 -10.299 1.00 57.69 89 GLY A N 1
ATOM 728 C CA . GLY A 1 89 ? -7.607 -14.967 -10.407 1.00 57.69 89 GLY A CA 1
ATOM 729 C C . GLY A 1 89 ? -8.276 -15.452 -9.113 1.00 57.69 89 GLY A C 1
ATOM 730 O O . GLY A 1 89 ? -9.329 -16.078 -9.198 1.00 57.69 89 GLY A O 1
ATOM 731 N N . ASN A 1 90 ? -7.744 -15.131 -7.927 1.00 70.44 90 ASN A N 1
ATOM 732 C CA . ASN A 1 90 ? -8.405 -15.401 -6.646 1.00 70.44 90 ASN A CA 1
ATOM 733 C C . ASN A 1 90 ? -8.455 -14.142 -5.769 1.00 70.44 90 ASN A C 1
ATOM 735 O O . ASN A 1 90 ? -7.521 -13.840 -5.026 1.00 70.44 90 ASN A O 1
ATOM 739 N N . SER A 1 91 ? -9.586 -13.437 -5.835 1.00 74.75 91 SER A N 1
ATOM 740 C CA . SER A 1 91 ? -9.856 -12.202 -5.086 1.00 74.75 91 SER A CA 1
ATOM 741 C C . SER A 1 91 ? -9.804 -12.362 -3.565 1.00 74.75 91 SER A C 1
ATOM 743 O O . SER A 1 91 ? -9.773 -11.364 -2.853 1.00 74.75 91 SER A O 1
ATOM 745 N N . GLU A 1 92 ? -9.837 -13.599 -3.074 1.00 84.94 92 GLU A N 1
ATOM 746 C CA . GLU A 1 92 ? -9.897 -13.929 -1.655 1.00 84.94 92 GLU A CA 1
ATOM 747 C C . GLU A 1 92 ? -8.531 -14.366 -1.098 1.00 84.94 92 GLU A C 1
ATOM 749 O O . GLU A 1 92 ? -8.372 -14.466 0.113 1.00 84.94 92 GLU A O 1
ATOM 754 N N . TYR A 1 93 ? -7.509 -14.545 -1.947 1.00 88.56 93 TYR A N 1
ATOM 755 C CA . TYR A 1 93 ? -6.201 -15.053 -1.519 1.00 88.56 93 TYR A CA 1
ATOM 756 C C . TYR A 1 93 ? -5.501 -14.151 -0.490 1.00 88.56 93 TYR A C 1
ATOM 758 O O . TYR A 1 93 ? -5.225 -14.590 0.626 1.00 88.56 93 TYR A O 1
ATOM 766 N N . ILE A 1 94 ? -5.241 -12.884 -0.840 1.00 90.56 94 ILE A N 1
ATOM 767 C CA . ILE A 1 94 ? -4.586 -11.925 0.067 1.00 90.56 94 ILE A CA 1
ATOM 768 C C . ILE A 1 94 ? -5.456 -11.670 1.314 1.00 90.56 94 ILE A C 1
ATOM 770 O O . ILE A 1 94 ? -4.931 -11.821 2.419 1.00 90.56 94 ILE A O 1
ATOM 774 N N . PRO A 1 95 ? -6.765 -11.342 1.197 1.00 93.38 95 PRO A N 1
ATOM 775 C CA . PRO A 1 95 ? -7.609 -11.118 2.370 1.00 93.38 95 PRO A CA 1
ATOM 776 C C . PRO A 1 95 ? -7.651 -12.312 3.330 1.00 93.38 95 PRO A C 1
ATOM 778 O O . PRO A 1 95 ? -7.476 -12.120 4.532 1.00 93.38 95 PRO A O 1
ATOM 781 N N . SER A 1 96 ? -7.840 -13.538 2.826 1.00 93.44 96 SER A N 1
ATOM 782 C CA . SER A 1 96 ? -7.834 -14.750 3.655 1.00 93.44 96 SER A CA 1
ATOM 783 C C . SER A 1 96 ? -6.504 -14.934 4.369 1.00 93.44 96 SER A C 1
ATOM 785 O O . SER A 1 96 ? -6.485 -15.123 5.579 1.00 93.44 96 SER A O 1
ATOM 787 N N . LYS A 1 97 ? -5.380 -14.799 3.659 1.00 94.88 97 LYS A N 1
ATOM 788 C CA . LYS A 1 97 ? -4.057 -14.979 4.265 1.00 94.88 97 LYS A CA 1
ATOM 789 C C . LYS A 1 97 ? -3.738 -13.937 5.327 1.00 94.88 97 LYS A C 1
ATOM 791 O O . LYS A 1 97 ? -3.114 -14.268 6.330 1.00 94.88 97 LYS A O 1
ATOM 796 N N . LEU A 1 98 ? -4.163 -12.691 5.144 1.00 96.06 98 LEU A N 1
ATOM 797 C CA . LEU A 1 98 ? -4.024 -11.662 6.176 1.00 96.06 98 LEU A CA 1
ATOM 798 C C . LEU A 1 98 ? -4.920 -11.963 7.389 1.00 96.06 98 LEU A C 1
ATOM 800 O O . LEU A 1 98 ? -4.471 -11.824 8.527 1.00 96.06 98 LEU A O 1
ATOM 804 N N . ARG A 1 99 ? -6.147 -12.448 7.159 1.00 96.75 99 ARG A N 1
ATOM 805 C CA . ARG A 1 99 ? -7.051 -12.903 8.228 1.00 96.75 99 ARG A CA 1
ATOM 806 C C . ARG A 1 99 ? -6.495 -14.099 9.003 1.00 96.75 99 ARG A C 1
ATOM 808 O O . ARG A 1 99 ? -6.616 -14.113 10.224 1.00 96.75 99 ARG A O 1
ATOM 815 N N . ASP A 1 100 ? -5.817 -15.035 8.338 1.00 97.06 100 ASP A N 1
ATOM 816 C CA . ASP A 1 100 ? -5.119 -16.158 8.987 1.00 97.06 100 ASP A CA 1
ATOM 817 C C . ASP A 1 100 ? -4.038 -15.673 9.975 1.00 97.06 100 ASP A C 1
ATOM 819 O O . ASP A 1 100 ? -3.725 -16.359 10.946 1.00 97.06 100 ASP A O 1
ATOM 823 N N . HIS A 1 101 ? -3.491 -14.469 9.762 1.00 97.00 101 HIS A N 1
ATOM 824 C CA . HIS A 1 101 ? -2.541 -13.812 10.667 1.00 97.00 101 HIS A CA 1
ATOM 825 C C . HIS A 1 101 ? -3.220 -12.930 11.733 1.00 97.00 101 HIS A C 1
ATOM 827 O O . HIS A 1 101 ? -2.542 -12.173 12.427 1.00 97.00 101 HIS A O 1
ATOM 833 N N . GLY A 1 102 ? -4.548 -13.004 11.874 1.00 96.50 102 GLY A N 1
ATOM 834 C CA . GLY A 1 102 ? -5.312 -12.240 12.863 1.00 96.50 102 GLY A CA 1
ATOM 835 C C . GLY A 1 102 ? -5.514 -10.764 12.513 1.00 96.50 102 GLY A C 1
ATOM 836 O O . GLY A 1 102 ? -5.884 -9.980 13.384 1.00 96.50 102 GLY A O 1
ATOM 837 N N . ILE A 1 103 ? -5.271 -10.363 11.261 1.00 97.44 103 ILE A N 1
ATOM 838 C CA . ILE A 1 103 ? -5.461 -8.979 10.813 1.00 97.44 103 ILE A CA 1
ATOM 839 C C . ILE A 1 103 ? -6.926 -8.761 10.428 1.00 97.44 103 ILE A C 1
ATOM 841 O O . ILE A 1 103 ? -7.506 -9.540 9.666 1.00 97.44 103 ILE A O 1
ATOM 845 N N . ILE A 1 104 ? -7.520 -7.670 10.916 1.00 96.81 104 ILE A N 1
ATOM 846 C CA . ILE A 1 104 ? -8.865 -7.250 10.514 1.00 96.81 104 ILE A CA 1
ATOM 847 C C . ILE A 1 104 ? -8.766 -6.606 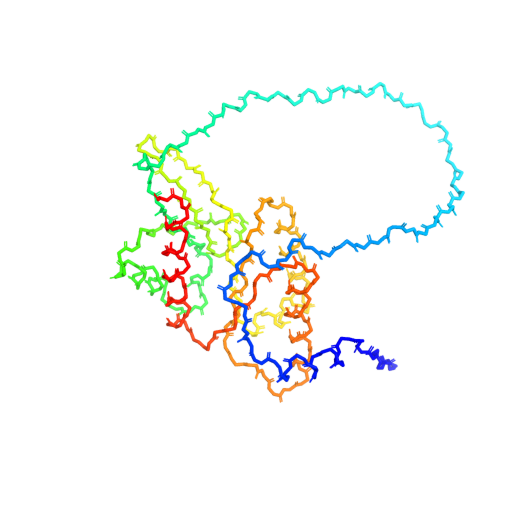9.129 1.00 96.81 104 ILE A C 1
ATOM 849 O O . ILE A 1 104 ? -8.142 -5.556 8.967 1.00 96.81 104 ILE A O 1
ATOM 853 N N . VAL A 1 105 ? -9.375 -7.245 8.128 1.00 96.81 105 VAL A N 1
ATOM 854 C CA . VAL A 1 105 ? -9.308 -6.820 6.723 1.00 96.81 105 VAL A CA 1
ATOM 855 C C . VAL A 1 105 ? -10.692 -6.494 6.183 1.00 96.81 105 VAL A C 1
ATOM 857 O O . VAL A 1 105 ? -11.578 -7.354 6.180 1.00 96.81 105 VAL A O 1
ATOM 860 N N . ASN A 1 106 ? -10.830 -5.296 5.613 1.00 95.81 106 ASN A N 1
ATOM 861 C CA . ASN A 1 106 ? -12.003 -4.893 4.846 1.00 95.81 106 ASN A CA 1
ATOM 862 C C . ASN A 1 106 ? -11.627 -4.678 3.379 1.00 95.81 106 ASN A C 1
ATOM 864 O O . ASN A 1 106 ? -10.693 -3.952 3.058 1.00 95.81 106 ASN A O 1
ATOM 868 N N . VAL A 1 107 ? -12.407 -5.261 2.474 1.00 94.31 107 VAL A N 1
ATOM 869 C CA . VAL A 1 107 ? -12.240 -5.071 1.030 1.00 94.31 107 VAL A CA 1
ATOM 870 C C . VAL A 1 107 ? -13.272 -4.060 0.551 1.00 94.31 107 VAL A C 1
ATOM 872 O O . VAL A 1 107 ? -14.475 -4.310 0.645 1.00 94.31 107 VAL A O 1
ATOM 875 N N . ARG A 1 108 ? -12.825 -2.913 0.037 1.00 93.81 108 ARG A N 1
ATOM 876 C CA . ARG A 1 108 ? -13.704 -1.882 -0.539 1.00 93.81 108 ARG A CA 1
ATOM 877 C C . ARG A 1 108 ? -12.922 -0.989 -1.488 1.00 93.81 108 ARG A C 1
ATOM 879 O O . ARG A 1 108 ? -11.704 -0.952 -1.461 1.00 93.81 108 ARG A O 1
ATOM 886 N N . ARG A 1 109 ? -13.634 -0.250 -2.332 1.00 93.31 109 ARG A N 1
ATOM 887 C CA . ARG A 1 109 ? -13.008 0.674 -3.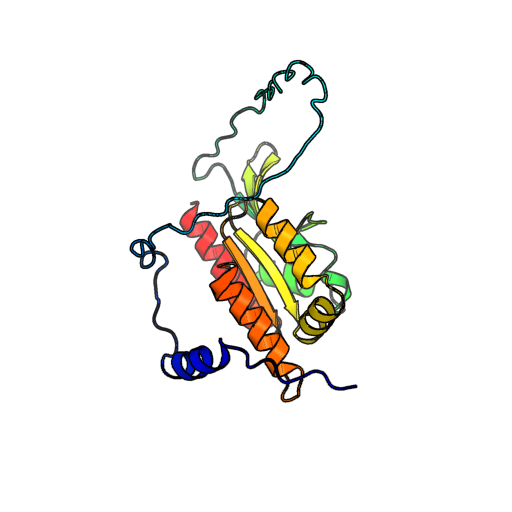278 1.00 93.31 109 ARG A CA 1
ATOM 888 C C . ARG A 1 109 ? -12.305 1.810 -2.531 1.00 93.31 109 ARG A C 1
ATOM 890 O O . ARG A 1 109 ? -12.944 2.517 -1.753 1.00 93.31 109 ARG A O 1
ATOM 897 N N . LEU A 1 110 ? -11.031 2.009 -2.829 1.00 93.62 110 LEU A N 1
ATOM 898 C CA . LEU A 1 110 ? -10.230 3.135 -2.385 1.00 93.62 110 LEU A CA 1
ATOM 899 C C . LEU A 1 110 ? -10.258 4.252 -3.427 1.00 93.62 110 LEU A C 1
ATOM 901 O O . LEU A 1 110 ? -10.438 4.045 -4.637 1.00 93.62 110 LEU A O 1
ATOM 905 N N . ALA A 1 111 ? -10.116 5.480 -2.933 1.00 90.62 111 ALA A N 1
ATOM 906 C CA . ALA A 1 111 ? -9.888 6.624 -3.798 1.00 90.62 111 ALA A CA 1
ATOM 907 C C . ALA A 1 111 ? -8.475 6.551 -4.389 1.00 90.62 111 ALA A C 1
ATOM 909 O O . ALA A 1 111 ? -8.313 6.814 -5.579 1.00 90.62 111 ALA A O 1
ATOM 910 N N . LEU A 1 112 ? -7.483 6.173 -3.581 1.00 91.69 112 LEU A N 1
ATOM 911 C CA . LEU A 1 112 ? -6.063 6.170 -3.914 1.00 91.69 112 LEU A CA 1
ATOM 912 C C . LEU A 1 112 ? -5.340 5.036 -3.171 1.00 91.69 112 LEU A C 1
ATOM 914 O O . LEU A 1 112 ? -5.664 4.784 -2.011 1.00 91.69 112 LEU A O 1
ATOM 918 N N . GLY A 1 113 ? -4.362 4.413 -3.830 1.00 92.62 113 GLY A N 1
ATOM 919 C CA . GLY A 1 113 ? -3.613 3.271 -3.309 1.00 92.62 113 GLY A CA 1
ATOM 920 C C . GLY A 1 113 ? -4.359 1.945 -3.399 1.00 92.62 113 GLY A C 1
ATOM 921 O O . GLY A 1 113 ? -5.561 1.899 -3.671 1.00 92.62 113 GLY A O 1
ATOM 922 N N . ASP A 1 114 ? -3.617 0.876 -3.129 1.00 93.44 114 ASP A N 1
ATOM 923 C CA . ASP A 1 114 ? -4.115 -0.502 -3.100 1.00 93.44 114 ASP A CA 1
ATOM 924 C C . ASP A 1 114 ? -4.361 -0.984 -1.669 1.00 93.44 114 ASP A C 1
ATOM 926 O O . ASP A 1 114 ? -5.227 -1.828 -1.431 1.00 93.44 114 ASP A O 1
ATOM 930 N N . VAL A 1 115 ? -3.625 -0.426 -0.701 1.00 96.00 115 VAL A N 1
ATOM 931 C CA . VAL A 1 115 ? -3.821 -0.689 0.727 1.00 96.00 115 VAL A CA 1
ATOM 932 C C . VAL A 1 115 ? -3.738 0.605 1.522 1.00 96.00 115 VAL A C 1
ATOM 934 O O . VAL A 1 115 ? -2.807 1.390 1.346 1.00 96.00 115 VAL A O 1
ATOM 937 N N . VAL A 1 116 ? -4.667 0.799 2.454 1.00 96.94 116 VAL A N 1
ATOM 938 C CA . VAL A 1 116 ? -4.582 1.845 3.485 1.00 96.94 116 VAL A CA 1
ATOM 939 C C . VAL A 1 116 ? -4.944 1.267 4.844 1.00 96.94 116 VAL A C 1
ATOM 941 O O . VAL A 1 116 ? -5.644 0.258 4.939 1.00 96.94 116 VAL A O 1
ATOM 944 N N . PHE A 1 117 ? -4.493 1.921 5.907 1.00 96.75 117 PHE A N 1
ATOM 945 C CA . PHE A 1 117 ? -4.862 1.564 7.272 1.00 96.75 117 PHE A CA 1
ATOM 946 C C . PHE A 1 117 ? -5.824 2.604 7.826 1.00 96.75 117 PHE A C 1
ATOM 948 O O . PHE A 1 117 ? -5.650 3.800 7.591 1.00 96.75 117 PHE A O 1
ATOM 955 N N . ILE A 1 118 ? -6.830 2.153 8.568 1.00 96.38 118 ILE A N 1
ATOM 956 C CA . ILE A 1 118 ? -7.737 3.040 9.293 1.00 96.38 118 ILE A CA 1
ATOM 957 C C . ILE A 1 118 ? -7.722 2.721 10.784 1.00 96.38 118 ILE A C 1
ATOM 959 O O . ILE A 1 118 ? -7.590 1.560 11.170 1.00 96.38 118 ILE A O 1
ATOM 963 N N . ALA A 1 119 ? -7.914 3.743 11.608 1.00 96.19 119 ALA A N 1
ATOM 964 C CA . ALA A 1 119 ? -8.425 3.590 12.957 1.00 96.19 119 ALA A CA 1
ATOM 965 C C . ALA A 1 119 ? -9.954 3.600 12.892 1.00 96.19 119 ALA A C 1
ATOM 967 O O . ALA A 1 119 ? -10.550 4.557 12.395 1.00 96.19 119 ALA A O 1
ATOM 968 N N . LYS A 1 120 ? -10.585 2.532 13.372 1.00 96.25 120 LYS A N 1
ATOM 969 C CA . LYS A 1 120 ? -12.037 2.395 13.438 1.00 96.25 120 LYS A CA 1
ATOM 970 C C . LYS A 1 120 ? -12.484 2.429 14.892 1.00 96.25 120 LYS A C 1
ATOM 972 O O . LYS A 1 120 ? -12.103 1.556 15.671 1.00 96.25 120 LYS A O 1
ATOM 977 N N . HIS A 1 121 ? -13.292 3.421 15.234 1.00 94.69 121 HIS A N 1
ATOM 978 C CA . HIS A 1 121 ? -13.872 3.570 16.560 1.00 94.69 121 HIS A CA 1
ATOM 979 C C . HIS A 1 121 ? -15.200 2.802 16.681 1.00 94.69 121 HIS A C 1
ATOM 981 O O . HIS A 1 121 ? -15.838 2.441 15.685 1.00 94.69 121 HIS A O 1
ATOM 987 N N . SER A 1 122 ? -15.607 2.525 17.920 1.00 89.56 122 SER A N 1
ATOM 988 C CA . SER A 1 122 ? -16.796 1.723 18.241 1.00 89.56 122 SER A CA 1
ATOM 989 C C . SER A 1 122 ? -18.122 2.343 17.774 1.00 89.56 122 SER A C 1
ATOM 991 O O . SER A 1 122 ? -19.066 1.615 17.468 1.00 89.56 122 SER A O 1
ATOM 993 N N . ASP A 1 123 ? -18.183 3.669 17.654 1.00 89.88 123 ASP A N 1
ATOM 994 C CA . ASP A 1 123 ? -19.334 4.419 17.125 1.00 89.88 123 ASP A CA 1
ATOM 995 C C . ASP A 1 123 ? -19.437 4.389 15.587 1.00 89.88 123 ASP A C 1
ATOM 997 O O . ASP A 1 123 ? -20.386 4.925 15.013 1.00 89.88 123 ASP A O 1
ATOM 1001 N N . GLY A 1 124 ? -18.476 3.745 14.916 1.00 89.25 124 GLY A N 1
ATOM 1002 C CA . GLY A 1 124 ? -18.402 3.640 13.464 1.00 89.25 124 GLY A CA 1
ATOM 1003 C C . GLY A 1 124 ? -17.596 4.745 12.781 1.00 89.25 124 GLY A C 1
ATOM 1004 O O . GLY A 1 124 ? -17.456 4.689 11.559 1.00 89.25 124 GLY A O 1
ATOM 1005 N N . CYS A 1 125 ? -17.041 5.712 13.519 1.00 92.94 125 CYS A N 1
ATOM 1006 C CA . CYS A 1 125 ? -16.132 6.704 12.951 1.00 92.94 125 CYS A CA 1
ATOM 1007 C C . CYS A 1 125 ? -14.828 6.039 12.476 1.00 92.94 125 CYS A C 1
ATOM 1009 O O . CYS A 1 125 ? -14.248 5.196 13.163 1.00 92.94 125 CYS A O 1
ATOM 1011 N N . GLU A 1 126 ? -14.349 6.439 11.297 1.00 94.69 126 GLU A N 1
ATOM 1012 C CA . GLU A 1 126 ? -13.132 5.907 10.681 1.00 94.69 126 GLU A CA 1
ATOM 1013 C C . GLU A 1 126 ? -12.166 7.049 10.348 1.00 94.69 126 GLU A C 1
ATOM 1015 O O . GLU A 1 126 ? -12.543 8.014 9.681 1.00 94.69 126 GLU A O 1
ATOM 1020 N N . LEU A 1 127 ? -10.909 6.918 10.772 1.00 93.50 127 LEU A N 1
ATOM 1021 C CA . LEU A 1 127 ? -9.824 7.836 10.431 1.00 93.50 127 LEU A CA 1
ATOM 1022 C C . LEU A 1 127 ? -8.762 7.093 9.629 1.00 93.50 127 LEU A C 1
ATOM 1024 O O . LEU A 1 127 ? -8.303 6.032 10.043 1.00 93.50 127 LEU A O 1
ATOM 1028 N N . VAL A 1 128 ? -8.356 7.646 8.487 1.00 94.12 128 VAL A N 1
ATOM 1029 C CA . VAL A 1 128 ? -7.246 7.097 7.694 1.00 94.12 128 VAL A CA 1
ATOM 1030 C C . VAL A 1 128 ? -5.927 7.432 8.390 1.00 94.12 128 VAL A C 1
ATOM 1032 O O . VAL A 1 128 ? -5.715 8.572 8.797 1.00 94.12 128 VAL A O 1
ATOM 1035 N N . LEU A 1 129 ? -5.059 6.434 8.552 1.00 94.19 129 LEU A N 1
ATOM 1036 C CA . LEU A 1 129 ? -3.731 6.601 9.146 1.00 94.19 129 LEU A CA 1
ATOM 1037 C C . LEU A 1 129 ? -2.731 7.164 8.124 1.00 94.19 129 LEU A C 1
ATOM 1039 O O . LEU A 1 129 ? -3.000 7.193 6.925 1.00 94.19 129 LEU A O 1
ATOM 1043 N N . ASP A 1 130 ? -1.543 7.567 8.586 1.00 91.75 130 ASP A N 1
ATOM 1044 C CA . ASP A 1 130 ? -0.534 8.259 7.760 1.00 91.75 130 ASP A CA 1
ATOM 1045 C C . ASP A 1 130 ? 0.159 7.384 6.698 1.00 91.75 130 ASP A C 1
ATOM 1047 O O . ASP A 1 130 ? 1.093 7.841 6.039 1.00 91.75 130 ASP A O 1
ATOM 1051 N N . THR A 1 131 ? -0.268 6.126 6.545 1.00 95.12 131 THR A N 1
ATOM 1052 C CA . THR A 1 131 ? 0.416 5.118 5.738 1.00 95.12 131 THR A CA 1
ATOM 1053 C C . THR A 1 131 ? -0.493 4.531 4.659 1.00 95.12 131 THR A C 1
ATOM 1055 O O . THR A 1 131 ? -1.564 3.991 4.952 1.00 95.12 131 THR A O 1
ATOM 1058 N N . ALA A 1 132 ? -0.016 4.563 3.413 1.00 96.12 132 ALA A N 1
ATOM 1059 C CA . ALA A 1 132 ? -0.641 3.912 2.264 1.00 96.12 132 ALA A CA 1
ATOM 1060 C C . ALA A 1 132 ? 0.367 3.089 1.461 1.00 96.12 132 ALA A C 1
ATOM 1062 O O . ALA A 1 132 ? 1.572 3.350 1.472 1.00 96.12 132 ALA A O 1
ATOM 1063 N N . ILE A 1 133 ? -0.148 2.103 0.733 1.00 96.62 133 ILE A N 1
ATOM 1064 C CA . ILE A 1 133 ? 0.642 1.193 -0.089 1.00 96.62 133 ILE A CA 1
ATOM 1065 C C . ILE A 1 133 ? 0.095 1.202 -1.513 1.00 96.62 133 ILE A C 1
ATOM 1067 O O . ILE A 1 133 ? -1.108 1.044 -1.721 1.00 96.62 133 ILE A O 1
ATOM 1071 N N . GLU A 1 134 ? 0.995 1.348 -2.478 1.00 95.12 134 GLU A N 1
ATOM 1072 C CA . GLU A 1 134 ? 0.748 1.119 -3.901 1.00 95.12 134 GLU A CA 1
ATOM 1073 C C . GLU A 1 134 ? 1.491 -0.162 -4.301 1.00 95.12 134 GLU A C 1
ATOM 1075 O O . GLU A 1 134 ? 2.720 -0.248 -4.214 1.00 95.12 134 GLU A O 1
ATOM 1080 N N . ARG A 1 135 ? 0.755 -1.181 -4.726 1.00 93.25 135 ARG A N 1
ATOM 1081 C CA . ARG A 1 135 ? 1.297 -2.437 -5.235 1.00 93.25 135 ARG A CA 1
ATOM 1082 C C . ARG A 1 135 ? 1.426 -2.333 -6.753 1.00 93.25 135 ARG A C 1
ATOM 1084 O O . ARG A 1 135 ? 0.526 -1.900 -7.462 1.00 93.25 135 ARG A O 1
ATOM 1091 N N . LYS A 1 136 ? 2.578 -2.727 -7.293 1.00 91.00 136 LYS A N 1
ATOM 1092 C CA . LYS A 1 136 ? 2.846 -2.634 -8.733 1.00 91.00 136 LYS A CA 1
ATOM 1093 C C . LYS A 1 136 ? 3.690 -3.816 -9.190 1.00 91.00 136 LYS A C 1
ATOM 1095 O O . LYS A 1 136 ? 4.817 -3.985 -8.746 1.00 91.00 136 LYS A O 1
ATOM 1100 N N . ILE A 1 137 ? 3.191 -4.623 -10.116 1.00 90.31 137 ILE A N 1
ATOM 1101 C CA . ILE A 1 137 ? 4.016 -5.655 -10.765 1.00 90.31 137 ILE A CA 1
ATOM 1102 C C . ILE A 1 137 ? 4.952 -4.966 -11.769 1.00 90.31 137 ILE A C 1
ATOM 1104 O O . ILE A 1 137 ? 4.573 -3.947 -12.349 1.00 90.31 137 ILE A O 1
ATOM 1108 N N . PHE A 1 138 ? 6.152 -5.497 -12.016 1.00 89.81 138 PHE A N 1
ATOM 1109 C CA . PHE A 1 138 ? 7.103 -4.897 -12.967 1.00 89.81 138 PHE A CA 1
ATOM 1110 C C . PHE A 1 138 ? 6.518 -4.611 -14.359 1.00 89.81 138 PHE A C 1
ATOM 1112 O O . PHE A 1 138 ? 6.741 -3.524 -14.897 1.00 89.81 138 PHE A O 1
ATOM 1119 N N . ASP A 1 139 ? 5.739 -5.536 -14.919 1.00 87.50 139 ASP A N 1
ATOM 1120 C CA . ASP A 1 139 ? 5.118 -5.350 -16.237 1.00 87.50 139 ASP A CA 1
ATOM 1121 C C . ASP A 1 139 ? 4.094 -4.204 -16.220 1.00 87.50 139 ASP A C 1
ATOM 1123 O O . ASP A 1 139 ? 4.099 -3.336 -17.097 1.00 87.50 139 ASP A O 1
ATOM 1127 N N . ASP A 1 140 ? 3.278 -4.138 -15.164 1.00 89.00 140 ASP A N 1
ATOM 1128 C CA . ASP A 1 140 ? 2.321 -3.052 -14.940 1.00 89.00 140 ASP A CA 1
ATOM 1129 C C . ASP A 1 140 ? 3.023 -1.711 -14.692 1.00 89.00 140 ASP A C 1
ATOM 1131 O O . ASP A 1 140 ? 2.552 -0.665 -15.147 1.00 89.00 140 ASP A O 1
ATOM 1135 N N . LEU A 1 141 ? 4.163 -1.718 -13.997 1.00 90.44 141 LEU A N 1
ATOM 1136 C CA . LEU A 1 141 ? 4.982 -0.530 -13.786 1.00 90.44 141 LEU A CA 1
ATOM 1137 C C . LEU A 1 141 ? 5.536 -0.022 -15.120 1.00 90.44 141 LEU A C 1
ATOM 1139 O O . LEU A 1 141 ? 5.369 1.157 -15.431 1.00 90.44 141 LEU A O 1
ATOM 1143 N N . SER A 1 142 ? 6.116 -0.906 -15.934 1.00 90.94 142 SER A N 1
ATOM 1144 C CA . SER A 1 142 ? 6.648 -0.579 -17.264 1.00 90.94 142 SER A CA 1
ATOM 1145 C C . SER A 1 142 ? 5.571 0.020 -18.177 1.00 90.94 142 SER A C 1
ATOM 1147 O O . SER A 1 142 ? 5.776 1.075 -18.793 1.00 90.94 142 SER A O 1
ATOM 1149 N N . ALA A 1 143 ? 4.387 -0.600 -18.197 1.00 89.75 143 ALA A N 1
ATOM 1150 C CA . ALA A 1 143 ? 3.230 -0.094 -18.927 1.00 89.75 143 ALA A CA 1
ATOM 1151 C C . ALA A 1 143 ? 2.794 1.283 -18.401 1.00 89.75 143 ALA A C 1
ATOM 1153 O O . ALA A 1 143 ? 2.631 2.210 -19.192 1.00 89.75 143 ALA A O 1
ATOM 1154 N N . SER A 1 144 ? 2.705 1.448 -17.076 1.00 91.00 144 SER A N 1
ATOM 1155 C CA . SER A 1 144 ? 2.267 2.704 -16.450 1.00 91.00 144 SER A CA 1
ATOM 1156 C C . SER A 1 144 ? 3.225 3.880 -16.664 1.00 91.00 144 SER A C 1
ATOM 1158 O O . SER A 1 144 ? 2.803 5.033 -16.706 1.00 91.00 144 SER A O 1
ATOM 1160 N N . ILE A 1 145 ? 4.525 3.608 -16.809 1.00 89.56 145 ILE A N 1
ATOM 1161 C CA . ILE A 1 145 ? 5.520 4.625 -17.174 1.00 89.56 145 ILE A CA 1
ATOM 1162 C C . ILE A 1 145 ? 5.310 5.052 -18.627 1.00 89.56 145 ILE A C 1
ATOM 1164 O O . ILE A 1 145 ? 5.442 6.225 -18.962 1.00 89.56 145 ILE A O 1
ATOM 1168 N N . THR A 1 146 ? 4.991 4.097 -19.500 1.00 89.25 146 THR A N 1
ATOM 1169 C CA . THR A 1 146 ? 4.828 4.358 -20.933 1.00 89.25 146 THR A CA 1
ATOM 1170 C C . THR A 1 146 ? 3.536 5.119 -21.232 1.00 89.25 146 THR A C 1
ATOM 1172 O O . THR A 1 146 ? 3.538 5.989 -22.099 1.00 89.25 146 THR A O 1
ATOM 1175 N N . ASP A 1 147 ? 2.448 4.815 -20.521 1.00 90.88 147 ASP A N 1
ATOM 1176 C CA . ASP A 1 147 ? 1.135 5.441 -20.727 1.00 90.88 147 ASP A CA 1
ATOM 1177 C C . ASP A 1 147 ? 0.868 6.675 -19.840 1.00 90.88 147 ASP A C 1
ATOM 1179 O O . ASP A 1 147 ? -0.152 7.342 -20.010 1.00 90.88 147 ASP A O 1
ATOM 1183 N N . GLY A 1 148 ? 1.789 7.008 -18.929 1.00 90.44 148 GLY A N 1
ATOM 1184 C CA . GLY A 1 148 ? 1.727 8.194 -18.070 1.00 90.44 148 GLY A CA 1
ATOM 1185 C C . GLY A 1 148 ? 0.959 8.014 -16.756 1.00 90.44 148 GLY A C 1
ATOM 1186 O O . GLY A 1 148 ? 0.988 8.920 -15.919 1.00 90.44 148 GLY A O 1
ATOM 1187 N N . ARG A 1 149 ? 0.326 6.856 -16.510 1.00 91.56 149 ARG A N 1
ATOM 1188 C CA . ARG A 1 149 ? -0.376 6.582 -15.239 1.00 91.56 149 ARG A CA 1
ATOM 1189 C C . ARG A 1 149 ? 0.553 6.624 -14.031 1.00 91.56 149 ARG A C 1
ATOM 1191 O O . ARG A 1 149 ? 0.123 7.010 -12.953 1.00 91.56 149 ARG A O 1
ATOM 1198 N N . TYR A 1 150 ? 1.823 6.267 -14.207 1.00 91.31 150 TYR A N 1
ATOM 1199 C CA . TYR A 1 150 ? 2.830 6.359 -13.150 1.00 91.31 150 TYR A CA 1
ATOM 1200 C C . TYR A 1 150 ? 2.929 7.778 -12.559 1.00 91.31 150 TYR A C 1
ATOM 1202 O O . TYR A 1 150 ? 2.914 7.944 -11.340 1.00 91.31 150 TYR A O 1
ATOM 1210 N N . ASP A 1 151 ? 2.990 8.807 -13.408 1.00 91.94 151 ASP A N 1
ATOM 1211 C CA . ASP A 1 151 ? 3.129 10.189 -12.942 1.00 91.94 151 ASP A CA 1
ATOM 1212 C C . ASP A 1 151 ? 1.819 10.745 -12.370 1.00 91.94 151 ASP A C 1
ATOM 1214 O O . ASP A 1 151 ? 1.854 11.496 -11.396 1.00 91.94 151 ASP A O 1
ATOM 1218 N N . GLU A 1 152 ? 0.668 10.349 -12.923 1.00 92.50 152 GLU A N 1
ATOM 1219 C CA . GLU A 1 152 ? -0.654 10.732 -12.407 1.00 92.50 152 GLU A CA 1
ATOM 1220 C C . GLU A 1 152 ? -0.920 10.144 -11.016 1.00 92.50 152 GLU A C 1
ATOM 1222 O O . GLU A 1 152 ? -1.296 10.881 -10.102 1.00 92.50 152 GLU A O 1
ATOM 1227 N N . GLN A 1 153 ? -0.651 8.851 -10.821 1.00 90.88 153 GLN A N 1
ATOM 1228 C CA . GLN A 1 153 ? -0.779 8.188 -9.520 1.00 90.88 153 GLN A CA 1
ATOM 1229 C C . GLN A 1 153 ? 0.107 8.858 -8.466 1.00 90.88 153 GLN A C 1
ATOM 1231 O O . GLN A 1 153 ? -0.361 9.224 -7.387 1.00 90.88 153 GLN A O 1
ATOM 1236 N N . LYS A 1 154 ? 1.377 9.093 -8.808 1.00 91.31 154 LYS A N 1
ATOM 1237 C CA . LYS A 1 154 ? 2.336 9.790 -7.950 1.00 91.31 154 LYS A CA 1
ATOM 1238 C C . LYS A 1 154 ? 1.866 11.197 -7.584 1.00 91.31 154 LYS A C 1
ATOM 1240 O O . LYS A 1 154 ? 1.888 11.561 -6.412 1.00 91.31 154 LYS A O 1
ATOM 1245 N N . PHE A 1 155 ? 1.397 11.970 -8.564 1.00 92.94 155 PHE A N 1
ATOM 1246 C CA . PHE A 1 155 ? 0.856 13.306 -8.321 1.00 92.94 155 PHE A CA 1
ATOM 1247 C C . PHE A 1 155 ? -0.313 13.262 -7.332 1.00 92.94 155 PHE A C 1
ATOM 1249 O O . PHE A 1 155 ? -0.384 14.078 -6.418 1.00 92.94 155 PHE A O 1
ATOM 1256 N N . ARG A 1 156 ? -1.204 12.274 -7.450 1.00 93.88 156 ARG A N 1
ATOM 1257 C CA . ARG A 1 156 ? -2.338 12.124 -6.530 1.00 93.88 156 ARG A CA 1
ATOM 1258 C C . ARG A 1 156 ? -1.906 11.792 -5.106 1.00 93.88 156 ARG A C 1
ATOM 1260 O O . ARG A 1 156 ? -2.480 12.359 -4.181 1.00 93.88 156 ARG A O 1
ATOM 1267 N N . PHE A 1 157 ? -0.876 10.966 -4.920 1.00 93.56 157 PHE A N 1
ATOM 1268 C CA . PHE A 1 157 ? -0.289 10.741 -3.593 1.00 93.56 157 PHE A CA 1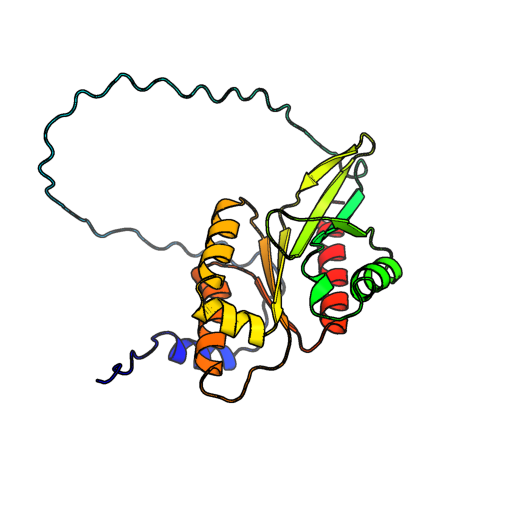
ATOM 1269 C C . PHE A 1 157 ? 0.297 12.017 -3.001 1.00 93.56 157 PHE A C 1
ATOM 1271 O O . PHE A 1 157 ? 0.015 12.328 -1.845 1.00 93.56 157 PHE A O 1
ATOM 1278 N N . GLN A 1 158 ? 0.998 12.820 -3.802 1.00 91.25 158 GLN A N 1
ATOM 1279 C CA . GLN A 1 158 ? 1.514 14.120 -3.362 1.00 91.25 158 GLN A CA 1
ATOM 1280 C C . GLN A 1 158 ? 0.408 15.094 -2.920 1.00 91.25 158 GLN A C 1
ATOM 1282 O O . GLN A 1 158 ? 0.674 15.973 -2.109 1.00 91.25 158 GLN A O 1
ATOM 1287 N N . GLN A 1 159 ? -0.822 14.946 -3.426 1.00 92.56 159 GLN A N 1
ATOM 1288 C CA . GLN A 1 159 ? -1.977 15.759 -3.019 1.00 92.56 159 GLN A CA 1
ATOM 1289 C C . GLN A 1 159 ? -2.825 15.126 -1.898 1.00 92.56 159 GLN A C 1
ATOM 1291 O O . GLN A 1 159 ? -3.807 15.726 -1.471 1.00 92.56 159 GLN A O 1
ATOM 1296 N N . SER A 1 160 ? -2.495 13.915 -1.438 1.00 88.12 160 SER A N 1
ATOM 1297 C CA . SER A 1 160 ? -3.340 13.144 -0.511 1.00 88.12 160 SER A CA 1
ATOM 1298 C C . SER A 1 160 ? -3.083 13.411 0.975 1.00 88.12 160 SER A C 1
ATOM 1300 O O . SER A 1 160 ? -3.849 12.929 1.804 1.00 88.12 160 SER A O 1
ATOM 1302 N N . ASN A 1 161 ? -2.033 14.171 1.315 1.00 87.75 161 ASN A N 1
ATOM 1303 C CA . ASN A 1 161 ? -1.550 14.381 2.690 1.00 87.75 161 ASN A CA 1
ATOM 1304 C C . ASN A 1 161 ? -1.249 13.079 3.462 1.00 87.75 161 ASN A C 1
AT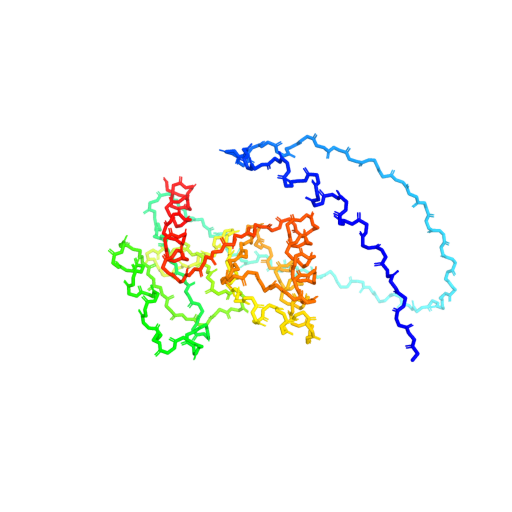OM 1306 O O . ASN A 1 161 ? -1.283 13.058 4.688 1.00 87.75 161 ASN A O 1
ATOM 1310 N N . ILE A 1 162 ? -0.955 11.993 2.745 1.00 92.06 162 ILE A N 1
ATOM 1311 C CA . ILE A 1 162 ? -0.421 10.760 3.321 1.00 92.06 162 ILE A CA 1
ATOM 1312 C C . ILE A 1 162 ? 1.101 10.881 3.321 1.00 92.06 162 ILE A C 1
ATOM 1314 O O . ILE A 1 162 ? 1.715 10.971 2.256 1.00 92.06 162 ILE A O 1
ATOM 1318 N N . ASP A 1 163 ? 1.698 10.889 4.509 1.00 90.00 163 ASP A N 1
ATOM 1319 C CA . ASP A 1 163 ? 3.136 11.117 4.675 1.00 90.00 163 ASP A CA 1
ATOM 1320 C C . ASP A 1 163 ? 3.966 9.883 4.303 1.00 90.00 163 ASP A C 1
ATOM 1322 O O . ASP A 1 163 ? 5.037 10.000 3.701 1.00 90.00 163 ASP A O 1
ATOM 1326 N N . THR A 1 164 ? 3.466 8.689 4.629 1.00 94.25 164 THR A N 1
ATOM 1327 C CA . THR A 1 164 ? 4.180 7.428 4.424 1.00 94.25 164 THR A CA 1
ATOM 1328 C C . THR A 1 164 ? 3.564 6.657 3.263 1.00 94.25 164 THR A C 1
ATOM 1330 O O . THR A 1 164 ? 2.606 5.902 3.423 1.00 94.25 164 THR A O 1
ATOM 1333 N N . VAL A 1 165 ? 4.137 6.806 2.068 1.00 96.38 165 VAL A N 1
ATOM 1334 C CA . VAL A 1 165 ? 3.737 6.015 0.894 1.00 96.38 165 VAL A CA 1
ATOM 1335 C C . VAL A 1 165 ? 4.763 4.919 0.630 1.00 96.38 165 VAL A C 1
ATOM 1337 O O . VAL A 1 165 ? 5.962 5.182 0.490 1.00 96.38 165 VAL A O 1
ATOM 1340 N N . VAL A 1 166 ? 4.280 3.681 0.543 1.00 96.75 166 VAL A N 1
ATOM 1341 C CA . VAL A 1 166 ? 5.087 2.493 0.266 1.00 96.75 166 VAL A CA 1
ATOM 1342 C C . VAL A 1 166 ? 4.717 1.917 -1.097 1.00 96.75 166 VAL A C 1
ATOM 1344 O O . VAL A 1 166 ? 3.599 1.473 -1.313 1.00 96.75 166 VAL A O 1
ATOM 1347 N N . TYR A 1 167 ? 5.674 1.855 -2.011 1.00 96.12 167 TYR A N 1
ATOM 1348 C CA . TYR A 1 167 ? 5.551 1.121 -3.262 1.00 96.12 167 TYR A CA 1
ATOM 1349 C C . TYR A 1 167 ? 6.055 -0.305 -3.070 1.00 96.12 167 TYR A C 1
ATOM 1351 O O . TYR A 1 167 ? 7.254 -0.523 -2.878 1.00 96.12 167 TYR A O 1
ATOM 1359 N N . VAL A 1 168 ? 5.156 -1.280 -3.151 1.00 95.69 168 VAL A N 1
ATOM 1360 C CA . VAL A 1 168 ? 5.508 -2.702 -3.186 1.00 95.69 168 VAL A CA 1
ATOM 1361 C C . VAL A 1 168 ? 5.604 -3.127 -4.644 1.00 95.69 168 VAL A C 1
ATOM 1363 O O . VAL A 1 168 ? 4.594 -3.234 -5.338 1.00 95.69 168 VAL A O 1
ATOM 1366 N N . ILE A 1 169 ? 6.831 -3.335 -5.119 1.00 93.94 169 ILE A N 1
ATOM 1367 C CA . ILE A 1 169 ? 7.103 -3.678 -6.513 1.00 93.94 169 ILE A CA 1
ATOM 1368 C C . ILE A 1 169 ? 7.389 -5.168 -6.623 1.00 93.94 169 ILE A C 1
ATOM 1370 O O . ILE A 1 169 ? 8.399 -5.650 -6.107 1.00 93.94 169 ILE A O 1
ATOM 1374 N N . GLU A 1 170 ? 6.496 -5.882 -7.300 1.00 91.19 170 GLU A N 1
ATOM 1375 C CA . GLU A 1 170 ? 6.537 -7.336 -7.393 1.00 91.19 170 GLU A CA 1
ATOM 1376 C C . GLU A 1 170 ? 7.174 -7.861 -8.678 1.00 91.19 170 GLU A C 1
ATOM 1378 O O . GLU A 1 170 ? 6.947 -7.347 -9.779 1.00 91.19 170 GLU A O 1
ATOM 1383 N N . GLY A 1 171 ? 7.887 -8.974 -8.520 1.00 87.81 171 GLY A N 1
ATOM 1384 C CA . GLY A 1 171 ? 8.442 -9.789 -9.590 1.00 87.81 171 GLY A CA 1
ATOM 1385 C C . GLY A 1 171 ? 9.961 -9.701 -9.662 1.00 87.81 171 GLY A C 1
ATOM 1386 O O . GLY A 1 171 ? 10.641 -9.268 -8.734 1.00 87.81 171 GLY A O 1
ATOM 1387 N N . SER A 1 172 ? 10.509 -10.140 -10.790 1.00 85.44 172 SER A N 1
ATOM 1388 C CA . SER A 1 172 ? 11.943 -10.047 -11.065 1.00 85.44 172 SER A CA 1
ATOM 1389 C C . SER A 1 172 ? 12.218 -8.930 -12.057 1.00 85.44 172 SER A C 1
ATOM 1391 O O . SER A 1 172 ? 11.506 -8.790 -13.050 1.00 85.44 172 SER A O 1
ATOM 1393 N N . LEU A 1 173 ? 13.283 -8.164 -11.809 1.00 84.31 173 LEU A N 1
ATOM 1394 C CA . LEU A 1 173 ? 13.767 -7.175 -12.765 1.00 84.31 173 LEU A CA 1
ATOM 1395 C C . LEU A 1 173 ? 14.057 -7.862 -14.109 1.00 84.31 173 LEU A C 1
ATOM 1397 O O . LEU A 1 173 ? 14.852 -8.808 -14.140 1.00 84.31 173 LEU A O 1
ATOM 1401 N N . PRO A 1 174 ? 13.465 -7.388 -15.217 1.00 84.31 174 PRO A N 1
ATOM 1402 C CA . PRO A 1 174 ? 13.761 -7.938 -16.529 1.00 84.31 174 PRO A CA 1
ATOM 1403 C C . PRO A 1 174 ? 15.224 -7.669 -16.891 1.00 84.31 174 PRO A C 1
ATOM 1405 O O . PRO A 1 174 ? 15.806 -6.662 -16.486 1.00 84.31 174 PRO A O 1
ATOM 1408 N N . ASN A 1 175 ? 15.827 -8.568 -17.668 1.00 85.69 175 ASN A N 1
ATOM 1409 C CA . ASN A 1 175 ? 17.195 -8.423 -18.173 1.00 85.69 175 ASN A CA 1
ATOM 1410 C C . ASN A 1 175 ? 17.192 -7.907 -19.621 1.00 85.69 175 ASN A C 1
ATOM 1412 O O . ASN A 1 175 ? 17.748 -8.530 -20.525 1.00 85.69 175 ASN A O 1
ATOM 1416 N N . ASP A 1 176 ? 16.488 -6.803 -19.857 1.00 86.81 176 ASP A N 1
ATOM 1417 C CA . ASP A 1 176 ? 16.331 -6.195 -21.176 1.00 86.81 176 ASP A CA 1
ATOM 1418 C C . ASP A 1 176 ? 16.443 -4.657 -21.116 1.00 86.81 176 ASP A C 1
ATOM 1420 O O . ASP A 1 176 ? 16.778 -4.058 -20.091 1.00 86.81 176 ASP A O 1
ATOM 1424 N N . ALA A 1 177 ? 16.160 -3.984 -22.233 1.00 82.25 177 ALA A N 1
ATOM 1425 C CA . ALA A 1 177 ? 16.235 -2.525 -22.319 1.00 82.25 177 ALA A CA 1
ATOM 1426 C C . ALA A 1 177 ? 15.253 -1.791 -21.379 1.00 82.25 177 ALA A C 1
ATOM 1428 O O . ALA A 1 177 ? 15.465 -0.610 -21.079 1.00 82.25 177 ALA A O 1
ATOM 1429 N N . SER A 1 178 ? 14.189 -2.452 -20.905 1.00 83.75 178 SER A N 1
ATOM 1430 C CA . SER A 1 178 ? 13.219 -1.866 -19.973 1.00 83.75 178 SER A CA 1
ATOM 1431 C C . SER A 1 178 ? 13.779 -1.747 -18.552 1.00 83.75 178 SER A C 1
ATOM 1433 O O . SER A 1 178 ? 13.406 -0.820 -17.828 1.00 83.75 178 SER A O 1
ATOM 1435 N N . GLN A 1 179 ? 14.764 -2.58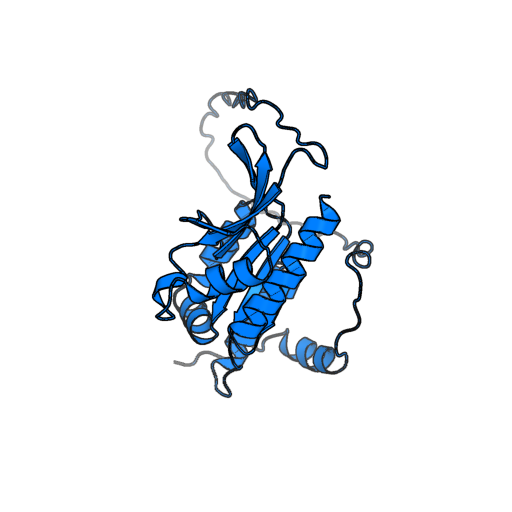0 -18.192 1.00 89.62 179 GLN A N 1
ATOM 1436 C CA . GLN A 1 179 ? 15.393 -2.597 -16.869 1.00 89.62 179 GLN A CA 1
ATOM 1437 C C . GLN A 1 179 ? 15.886 -1.214 -16.435 1.00 89.62 179 GLN A C 1
ATOM 1439 O O . GLN A 1 179 ? 15.626 -0.767 -15.320 1.00 89.62 179 GLN A O 1
ATOM 1444 N N . THR A 1 180 ? 16.566 -0.491 -17.331 1.00 88.50 180 THR A N 1
ATOM 1445 C CA . THR A 1 180 ? 17.106 0.841 -17.010 1.00 88.50 180 THR A CA 1
ATOM 1446 C C . THR A 1 180 ? 15.991 1.843 -16.711 1.00 88.50 180 THR A C 1
ATOM 1448 O O . THR A 1 180 ? 16.146 2.685 -15.823 1.00 88.50 180 THR A O 1
ATOM 1451 N N . LYS A 1 181 ? 14.859 1.758 -17.424 1.00 88.88 181 LYS A N 1
ATOM 1452 C CA . LYS A 1 181 ? 13.702 2.635 -17.197 1.00 88.88 181 LYS A CA 1
ATOM 1453 C C . LYS A 1 181 ? 13.050 2.336 -15.849 1.00 88.88 181 LYS A C 1
ATOM 1455 O O . LYS A 1 181 ? 12.819 3.266 -15.084 1.00 88.88 181 LYS A O 1
ATOM 1460 N N . LEU A 1 182 ? 12.833 1.057 -15.545 1.00 91.06 182 LEU A N 1
ATOM 1461 C CA . LEU A 1 182 ? 12.259 0.600 -14.277 1.00 91.06 182 LEU A CA 1
ATOM 1462 C C . LEU A 1 182 ? 13.122 1.025 -13.086 1.00 91.06 182 LEU A C 1
ATOM 1464 O O . LEU A 1 182 ? 12.630 1.684 -12.175 1.00 91.06 182 LEU A O 1
ATOM 1468 N N . LEU A 1 183 ? 14.430 0.754 -13.141 1.00 91.81 183 LEU A N 1
ATOM 1469 C CA . LEU A 1 183 ? 15.368 1.167 -12.094 1.00 91.81 183 LEU A CA 1
ATOM 1470 C C . LEU A 1 183 ? 15.390 2.685 -11.906 1.00 91.81 183 LEU A C 1
ATOM 1472 O O . LEU A 1 183 ? 15.469 3.163 -10.776 1.00 91.81 183 LEU A O 1
ATOM 1476 N N . THR A 1 184 ? 15.304 3.446 -13.001 1.00 92.69 184 THR A N 1
ATOM 1477 C CA . THR A 1 184 ? 15.238 4.910 -12.929 1.00 92.69 184 THR A CA 1
ATOM 1478 C C . THR A 1 184 ? 13.965 5.353 -12.216 1.00 92.69 184 THR A C 1
ATOM 1480 O O . THR A 1 184 ? 14.065 6.123 -11.269 1.00 92.69 184 THR A O 1
ATOM 1483 N N . ALA A 1 185 ? 12.799 4.827 -12.602 1.00 92.56 185 ALA A N 1
ATOM 1484 C CA . ALA A 1 185 ? 11.527 5.156 -11.961 1.00 92.56 185 ALA A CA 1
ATOM 1485 C C . ALA A 1 185 ? 11.540 4.831 -10.460 1.00 92.56 185 ALA A C 1
ATOM 1487 O O . ALA A 1 185 ? 11.225 5.684 -9.639 1.00 92.56 185 ALA A O 1
ATOM 1488 N N . MET A 1 186 ? 12.012 3.642 -10.087 1.00 93.44 186 MET A N 1
ATOM 1489 C CA . MET A 1 186 ? 12.134 3.229 -8.683 1.00 93.44 186 MET A CA 1
ATOM 1490 C C . MET A 1 186 ? 13.072 4.135 -7.886 1.00 93.44 186 MET A C 1
ATOM 1492 O O . MET A 1 186 ? 12.776 4.509 -6.756 1.00 93.44 186 MET A O 1
ATOM 1496 N N . THR A 1 187 ? 14.193 4.526 -8.492 1.00 93.44 187 THR A N 1
ATOM 1497 C CA . THR A 1 187 ? 15.149 5.450 -7.873 1.00 93.44 187 THR A CA 1
ATOM 1498 C C . THR A 1 187 ? 14.537 6.841 -7.709 1.00 93.44 187 THR A C 1
ATOM 1500 O O . THR A 1 187 ? 14.762 7.494 -6.694 1.00 93.44 187 THR A O 1
ATOM 1503 N N . THR A 1 188 ? 13.747 7.300 -8.681 1.00 94.56 188 THR A N 1
ATOM 1504 C CA . THR A 1 188 ? 13.007 8.562 -8.586 1.00 94.56 188 THR A CA 1
ATOM 1505 C C . THR A 1 188 ? 12.006 8.522 -7.433 1.00 94.56 188 THR A C 1
ATOM 1507 O O . THR A 1 188 ? 12.066 9.419 -6.594 1.00 94.56 188 THR A O 1
ATOM 1510 N N . LEU A 1 189 ? 11.205 7.454 -7.315 1.00 94.31 189 LEU A N 1
ATOM 1511 C CA . LEU A 1 189 ? 10.285 7.270 -6.185 1.00 94.31 189 LEU A CA 1
ATOM 1512 C C . LEU A 1 189 ? 11.014 7.369 -4.836 1.00 94.31 189 LEU A C 1
ATOM 1514 O O . LEU A 1 189 ? 10.565 8.075 -3.938 1.00 94.31 189 LEU A O 1
ATOM 1518 N N . GLN A 1 190 ? 12.166 6.704 -4.701 1.00 94.69 190 GLN A N 1
ATOM 1519 C CA . GLN A 1 190 ? 12.921 6.699 -3.444 1.00 94.69 190 GLN A CA 1
ATOM 1520 C C . GLN A 1 190 ? 13.597 8.038 -3.131 1.00 94.69 190 GLN A C 1
ATOM 1522 O O . GLN A 1 190 ? 13.547 8.507 -1.997 1.00 94.69 190 GLN A O 1
ATOM 1527 N N . ILE A 1 191 ? 14.282 8.642 -4.105 1.00 95.06 191 ILE A N 1
ATOM 1528 C CA . ILE A 1 191 ? 15.180 9.781 -3.855 1.00 95.06 191 ILE A CA 1
ATOM 1529 C C . ILE A 1 191 ? 14.462 11.117 -4.028 1.00 95.06 191 ILE A C 1
ATOM 1531 O O . ILE A 1 191 ? 14.670 12.040 -3.241 1.00 95.06 191 ILE A O 1
ATOM 1535 N N . VAL A 1 192 ? 13.662 11.242 -5.085 1.00 93.44 192 VAL A N 1
ATOM 1536 C CA . VAL A 1 192 ? 13.000 12.501 -5.439 1.00 93.44 192 VAL A CA 1
ATOM 1537 C C . VAL A 1 192 ? 11.695 12.621 -4.671 1.00 93.44 192 VAL A C 1
ATOM 1539 O O . VAL A 1 192 ? 11.482 13.622 -3.989 1.00 93.44 192 VAL A O 1
ATOM 1542 N N . ASP A 1 193 ? 10.863 11.583 -4.743 1.00 91.44 193 ASP A N 1
ATOM 1543 C CA . ASP A 1 193 ? 9.531 11.597 -4.134 1.00 91.44 193 ASP A CA 1
ATOM 1544 C C . ASP A 1 193 ? 9.554 11.192 -2.654 1.00 91.44 193 ASP A C 1
ATOM 1546 O O . ASP A 1 193 ? 8.593 11.447 -1.936 1.00 91.44 193 ASP A O 1
ATOM 1550 N N . LYS A 1 194 ? 10.685 10.645 -2.181 1.00 93.69 194 LYS A N 1
ATOM 1551 C CA . LYS A 1 194 ? 10.922 10.224 -0.789 1.00 93.69 194 LYS A CA 1
ATOM 1552 C C . LYS A 1 194 ? 9.966 9.132 -0.310 1.00 93.69 194 LYS A C 1
ATOM 1554 O O . LYS A 1 194 ? 9.702 9.013 0.884 1.00 93.69 194 LYS A O 1
ATOM 1559 N N . TYR A 1 195 ? 9.476 8.316 -1.235 1.00 95.62 195 TYR A N 1
ATOM 1560 C CA . TYR A 1 195 ? 8.645 7.164 -0.923 1.00 95.62 195 TYR A CA 1
ATOM 1561 C C . TYR A 1 195 ? 9.490 5.947 -0.572 1.00 95.62 195 TYR A C 1
ATOM 1563 O O . TYR A 1 195 ? 10.634 5.785 -1.010 1.00 95.62 195 TYR A O 1
ATOM 1571 N N . HIS A 1 196 ? 8.909 5.045 0.209 1.00 96.00 196 HIS A N 1
ATOM 1572 C CA . HIS A 1 196 ? 9.512 3.743 0.434 1.00 96.00 196 HIS A CA 1
ATOM 1573 C C . HIS A 1 196 ? 9.251 2.864 -0.781 1.00 96.00 196 HIS A C 1
ATOM 1575 O O . HIS A 1 196 ? 8.135 2.807 -1.279 1.00 96.00 196 HIS A O 1
ATOM 1581 N N . VAL A 1 197 ? 10.279 2.175 -1.271 1.00 95.69 197 VAL A N 1
ATOM 1582 C CA . VAL A 1 197 ? 10.129 1.214 -2.367 1.00 95.69 197 VAL A CA 1
ATOM 1583 C C . VAL A 1 197 ? 10.675 -0.119 -1.897 1.00 95.69 197 VAL A C 1
ATOM 1585 O O . VAL A 1 197 ? 11.872 -0.235 -1.627 1.00 95.69 197 VAL A O 1
ATOM 1588 N N . GLN A 1 198 ? 9.795 -1.109 -1.817 1.00 95.12 198 GLN A N 1
ATOM 1589 C CA . GLN A 1 198 ? 10.102 -2.472 -1.421 1.00 95.12 198 GLN A CA 1
ATOM 1590 C C . GLN A 1 198 ? 9.978 -3.380 -2.643 1.00 95.12 198 GLN A C 1
ATOM 1592 O O . GLN A 1 198 ? 8.896 -3.541 -3.199 1.00 95.12 198 GLN A O 1
ATOM 1597 N N . GLN A 1 199 ? 11.090 -3.981 -3.059 1.00 94.00 199 GLN A N 1
ATOM 1598 C CA . GLN A 1 199 ? 11.069 -5.027 -4.080 1.00 94.00 199 GLN A CA 1
ATOM 1599 C C . GLN A 1 199 ? 10.746 -6.361 -3.423 1.00 94.00 199 GLN A C 1
ATOM 1601 O O . GLN A 1 199 ? 11.331 -6.694 -2.387 1.00 94.00 199 GLN A O 1
ATOM 1606 N N . ILE A 1 200 ? 9.820 -7.100 -4.021 1.00 92.75 200 ILE A N 1
ATOM 1607 C CA . ILE A 1 200 ? 9.329 -8.375 -3.508 1.00 92.75 200 ILE A CA 1
ATOM 1608 C C . ILE A 1 200 ? 9.254 -9.383 -4.654 1.00 92.75 200 ILE A C 1
ATOM 1610 O O . ILE A 1 200 ? 8.823 -9.050 -5.756 1.00 92.75 200 ILE A O 1
ATOM 1614 N N . ALA A 1 201 ? 9.675 -10.626 -4.418 1.00 89.00 201 ALA A N 1
ATOM 1615 C CA . ALA A 1 201 ? 9.725 -11.618 -5.488 1.00 89.00 201 ALA A CA 1
ATOM 1616 C C . ALA A 1 201 ? 8.338 -12.175 -5.847 1.00 89.00 201 ALA A C 1
ATOM 1618 O O . ALA A 1 201 ? 8.080 -12.484 -7.010 1.00 89.00 201 ALA A O 1
ATOM 1619 N N . ASN A 1 202 ? 7.461 -12.332 -4.852 1.00 87.25 202 ASN A N 1
ATOM 1620 C CA . ASN A 1 202 ? 6.176 -13.013 -4.993 1.00 87.25 202 ASN A CA 1
ATOM 1621 C C . ASN A 1 202 ? 5.112 -12.492 -4.010 1.00 87.25 202 ASN A C 1
ATOM 1623 O O . ASN A 1 202 ? 5.401 -11.810 -3.030 1.00 87.25 202 ASN A O 1
ATOM 1627 N N . ILE A 1 203 ? 3.864 -12.876 -4.266 1.00 88.81 203 ILE A N 1
ATOM 1628 C CA . ILE A 1 203 ? 2.694 -12.455 -3.489 1.00 88.81 203 ILE A CA 1
ATOM 1629 C C . ILE A 1 203 ? 2.726 -12.905 -2.016 1.00 88.81 203 ILE A C 1
ATOM 1631 O O . ILE A 1 203 ? 2.213 -12.198 -1.150 1.00 88.81 203 ILE A O 1
ATOM 1635 N N . ASP A 1 204 ? 3.343 -14.046 -1.699 1.00 91.00 204 ASP A N 1
ATOM 1636 C CA . ASP A 1 204 ? 3.429 -14.554 -0.322 1.00 91.00 204 ASP A CA 1
ATOM 1637 C C . ASP A 1 204 ? 4.390 -13.718 0.532 1.00 91.00 204 ASP A C 1
ATOM 1639 O O . ASP A 1 204 ? 4.134 -13.434 1.708 1.00 91.00 204 ASP A O 1
ATOM 1643 N N . GLU A 1 205 ? 5.482 -13.253 -0.070 1.00 93.50 205 GLU A N 1
ATOM 1644 C CA . GLU A 1 205 ? 6.364 -12.264 0.540 1.00 93.50 205 GLU A CA 1
ATOM 1645 C C . GLU A 1 205 ? 5.668 -10.908 0.700 1.00 93.50 205 GLU A C 1
ATOM 1647 O O . GLU A 1 205 ? 5.882 -10.245 1.717 1.00 93.50 205 GLU A O 1
ATOM 1652 N N . THR A 1 206 ? 4.790 -10.519 -0.231 1.00 93.38 206 THR A N 1
ATOM 1653 C CA . THR A 1 206 ? 3.960 -9.313 -0.081 1.00 93.38 206 THR A CA 1
ATOM 1654 C C . THR A 1 206 ? 3.039 -9.440 1.118 1.00 93.38 206 THR A C 1
ATOM 1656 O O . THR A 1 206 ? 3.017 -8.546 1.959 1.00 93.38 206 THR A O 1
ATOM 1659 N N . ILE A 1 207 ? 2.350 -10.573 1.276 1.00 94.56 207 ILE A N 1
ATOM 1660 C CA . ILE A 1 207 ? 1.536 -10.848 2.469 1.00 94.56 207 ILE A CA 1
ATOM 1661 C C . ILE A 1 207 ? 2.402 -10.756 3.732 1.00 94.56 207 ILE A C 1
ATOM 1663 O O . ILE A 1 207 ? 2.047 -10.056 4.678 1.00 94.56 207 ILE A O 1
ATOM 1667 N N . SER A 1 208 ? 3.574 -11.394 3.731 1.00 96.12 208 SER A N 1
ATOM 1668 C CA . SER A 1 208 ? 4.506 -11.357 4.866 1.00 96.12 208 SER A CA 1
ATOM 1669 C C . SER A 1 208 ? 4.975 -9.935 5.197 1.00 96.12 208 SER A C 1
ATOM 1671 O O . SER A 1 208 ? 5.165 -9.592 6.365 1.00 96.12 208 SER A O 1
ATOM 1673 N N . TYR A 1 209 ? 5.170 -9.096 4.180 1.00 97.00 209 TYR A N 1
ATOM 1674 C CA . TYR A 1 209 ? 5.526 -7.691 4.336 1.00 97.00 209 TYR A CA 1
ATOM 1675 C C . TYR A 1 209 ? 4.365 -6.872 4.912 1.00 97.00 209 TYR A C 1
ATOM 1677 O O . TYR A 1 209 ? 4.567 -6.138 5.878 1.00 97.00 209 TYR A O 1
ATOM 1685 N N . LEU A 1 210 ? 3.147 -7.055 4.393 1.00 96.62 210 LEU A N 1
ATOM 1686 C CA . LEU A 1 210 ? 1.937 -6.408 4.906 1.00 96.62 210 LEU A CA 1
ATOM 1687 C C . LEU A 1 210 ? 1.689 -6.748 6.378 1.00 96.62 210 LEU A C 1
ATOM 1689 O O . LEU A 1 210 ? 1.372 -5.854 7.157 1.00 96.62 210 LEU A O 1
ATOM 1693 N N . VAL A 1 211 ? 1.900 -8.005 6.783 1.00 97.69 211 VAL A N 1
ATOM 1694 C CA . VAL A 1 211 ? 1.795 -8.430 8.190 1.00 97.69 211 VAL A CA 1
ATOM 1695 C C . VAL A 1 211 ? 2.806 -7.689 9.070 1.00 97.69 211 VAL A C 1
ATOM 1697 O O . VAL A 1 211 ? 2.454 -7.175 10.132 1.00 97.69 211 VAL A O 1
ATOM 1700 N N . LYS A 1 212 ? 4.066 -7.589 8.630 1.00 97.31 212 LYS A N 1
ATOM 1701 C CA . LYS A 1 212 ? 5.109 -6.862 9.373 1.00 97.31 212 LYS A CA 1
ATOM 1702 C C . LYS A 1 212 ? 4.777 -5.378 9.500 1.00 97.31 212 LYS A C 1
ATOM 1704 O O . LYS A 1 212 ? 4.875 -4.833 10.597 1.00 97.31 212 LYS A O 1
ATOM 1709 N N . LEU A 1 213 ? 4.368 -4.748 8.401 1.00 96.31 213 LEU A N 1
ATOM 1710 C CA . LEU A 1 213 ? 4.017 -3.332 8.369 1.00 96.31 213 LEU A CA 1
ATOM 1711 C C . LEU A 1 213 ? 2.790 -3.042 9.241 1.00 96.31 213 LEU A C 1
ATOM 1713 O O . LEU A 1 213 ? 2.816 -2.113 10.042 1.00 96.31 213 LEU A O 1
ATOM 1717 N N . HIS A 1 214 ? 1.759 -3.888 9.170 1.00 96.75 214 HIS A N 1
ATOM 1718 C CA . HIS A 1 214 ? 0.603 -3.817 10.060 1.00 96.75 214 HIS A CA 1
ATOM 1719 C C . HIS A 1 214 ? 1.031 -3.831 11.534 1.00 96.75 214 HIS A C 1
ATOM 1721 O O . HIS A 1 214 ? 0.628 -2.962 12.300 1.00 96.75 214 HIS A O 1
ATOM 1727 N N . ASN A 1 215 ? 1.899 -4.763 11.935 1.00 96.44 215 ASN A N 1
ATOM 1728 C CA . ASN A 1 215 ? 2.353 -4.867 13.327 1.00 96.44 215 ASN A CA 1
ATOM 1729 C C . ASN A 1 215 ? 3.188 -3.658 13.780 1.00 96.44 215 ASN A C 1
ATOM 1731 O O . ASN A 1 215 ? 3.128 -3.275 14.951 1.00 96.44 215 ASN A O 1
ATOM 1735 N N . GLN A 1 216 ? 3.933 -3.032 12.864 1.00 95.44 216 GLN A N 1
ATOM 1736 C CA . GLN A 1 216 ? 4.637 -1.775 13.131 1.00 95.44 216 GLN A CA 1
ATOM 1737 C C . GLN A 1 216 ? 3.660 -0.615 13.337 1.00 95.44 216 GLN A C 1
ATOM 1739 O O . GLN A 1 216 ? 3.832 0.161 14.272 1.00 95.44 216 GLN A O 1
ATOM 1744 N N . ILE A 1 217 ? 2.620 -0.524 12.506 1.00 94.31 217 ILE A N 1
ATOM 1745 C CA . ILE A 1 217 ? 1.569 0.493 12.630 1.00 94.31 217 ILE A CA 1
ATOM 1746 C C . ILE A 1 217 ? 0.800 0.294 13.938 1.00 94.31 217 ILE A C 1
ATOM 1748 O O . ILE A 1 217 ? 0.633 1.244 14.696 1.00 94.31 217 ILE A O 1
ATOM 1752 N N . VAL A 1 218 ? 0.416 -0.940 14.270 1.00 94.12 218 VAL A N 1
ATOM 1753 C CA . VAL A 1 218 ? -0.218 -1.254 15.558 1.00 94.12 218 VAL A CA 1
ATOM 1754 C C . VAL A 1 218 ? 0.654 -0.798 16.722 1.00 94.12 218 VAL A C 1
ATOM 1756 O O . VAL A 1 218 ? 0.164 -0.054 17.556 1.00 94.12 218 VAL A O 1
ATOM 1759 N N . SER A 1 219 ? 1.943 -1.141 16.730 1.00 93.06 219 SER A N 1
ATOM 1760 C CA . SER A 1 219 ? 2.881 -0.713 17.785 1.00 93.06 219 SER A CA 1
ATOM 1761 C C . SER A 1 219 ? 3.128 0.802 17.845 1.00 93.06 219 SER A C 1
ATOM 1763 O O . SER A 1 219 ? 3.677 1.295 18.825 1.00 93.06 219 SER A O 1
ATOM 1765 N N . ARG A 1 220 ? 2.822 1.545 16.774 1.00 91.25 220 ARG A N 1
ATOM 1766 C CA . ARG A 1 220 ? 2.985 3.006 16.712 1.00 91.25 220 ARG A CA 1
ATOM 1767 C C . ARG A 1 220 ? 1.781 3.745 17.293 1.00 91.25 220 ARG A C 1
ATOM 1769 O O . ARG A 1 220 ? 1.960 4.839 17.819 1.00 91.25 220 ARG A O 1
ATOM 1776 N N . TYR A 1 221 ? 0.583 3.181 17.146 1.00 88.44 221 TYR A N 1
ATOM 1777 C CA . TYR A 1 221 ? -0.685 3.827 17.504 1.00 88.44 221 TYR A CA 1
ATOM 1778 C C . TYR A 1 221 ? -1.387 3.199 18.722 1.00 88.44 221 TYR A C 1
ATOM 1780 O O . TYR A 1 221 ? -2.312 3.811 19.254 1.00 88.44 221 TYR A O 1
ATOM 1788 N N . LYS A 1 222 ? -0.971 2.005 19.160 1.00 80.38 222 LYS A N 1
ATOM 1789 C CA . LYS A 1 222 ? -1.385 1.362 20.415 1.00 80.38 222 LYS A CA 1
ATOM 1790 C C . LYS A 1 222 ? -0.210 1.289 21.379 1.00 80.38 222 LYS A C 1
ATOM 1792 O O . LYS A 1 222 ? -0.460 1.498 22.584 1.00 80.38 222 LYS A O 1
#

Foldseek 3Di:
DDDDDPPDPCVVVVVVCVVDDDDDPDPPDPPDDDDDDDDDDDDDDDDDDDPDDPPPPPPPPPPPDDDDDAQPQWDKEKEFAQVVQPPPPHSCVLVVLLVVVVHHYDYYHDPAAGIWIWTAGPVGDIDTDLEGEHEEELVRLLVCVVVVVLVVNLVVVVVVNRNAYEYEYEADQDPDPSNVVSVVSQVCCCPVVVYHYHYDHDDVVVSVVVSVVSVVVSVVRD

Secondary structure (DSSP, 8-state):
--------TTHHHHHHHTTS------TTTTS---------------------------------PPP---TTSEEEEEEEPTTGGGSSS-TTHHHHHHHHTT--EEE---SS-SEEEEEEETTS-EEEEEEEEEEEEHHHHHHHHHHSHHHHHHHHHHTTT-SEEEEEEES---SSTHHHHHHHHHHHHHHTS--EEEEESSHHHHHHHHHHHHHHHHHHH-

InterPro domains:
  IPR006166 ERCC4 domain [PF02732] (80-213)
  IPR006166 ERCC4 domain [SM00891] (77-173)
  IPR011335 Restriction endonuclease type II-like [SSF52980] (73-214)
  IPR033309 Crossover junction endonuclease Mus81 [PTHR13451] (73-222)
  IPR047416 MUS81, XPF-like nuclease domain [cd20074] (73-217)

Radius of gyration: 21.99 Å; chains: 1; bounding box: 48×62×60 Å

Organism: NCBI:txid994334

pLDDT: mean 76.2, std 23.96, range [27.8, 97.69]

Sequence (222 aa):
MGWRNQHNPYQKAYKGLLKYPNNINSLNDVKNVTVPSTLPIQRKSRTKHVPIQPEIPIEFNLAIPIIEFNPGDFEIVLILDNREHIKHGNSEYIPSKLRDHGIIVNVRRLALGDVVFIAKHSDGCELVLDTAIERKIFDDLSASITDGRYDEQKFRFQQSNIDTVVYVIEGSLPNDASQTKLLTAMTTLQIVDKYHVQQIANIDETISYLVKLHNQIVSRYK